Protein AF-A0A840NE67-F1 (afdb_monomer_lite)

pLDDT: mean 81.93, std 19.14, range [38.16, 98.06]

Secondary structure (DSSP, 8-state):
-HHHHHHHHHHHHHHHHHHHTS-HHHHHHHHHTS-------TTS------------------------S-HHHHHHHHHH---HHHHHHHHTTS-HHHHHHHHHHTT--SGGG--HHHHHHHHHTTTTT--------------------------HHHHHHHHHH---HHHHHHHHHHTT--HHHHHHHHHHTT--S-TTS-HHHHHHHHHHHHHHHHHHHHHHTT-

Structure (mmCIF, N/CA/C/O backbone):
data_AF-A0A840NE67-F1
#
_entry.id   AF-A0A840NE67-F1
#
loop_
_atom_site.group_PDB
_atom_site.id
_atom_site.type_symbol
_atom_site.label_atom_id
_atom_site.label_alt_id
_atom_site.label_comp_id
_atom_site.label_asym_id
_atom_site.label_entity_id
_atom_site.label_seq_id
_atom_site.pdbx_PDB_ins_code
_atom_site.Cartn_x
_atom_site.Cartn_y
_atom_site.Cartn_z
_atom_site.occupancy
_atom_site.B_iso_or_equiv
_atom_site.auth_seq_id
_atom_site.auth_comp_id
_atom_site.auth_asym_id
_atom_site.auth_atom_id
_atom_site.pdbx_PDB_model_num
ATOM 1 N N . MET A 1 1 ? -9.528 5.859 -32.974 1.00 59.28 1 MET A N 1
ATOM 2 C CA . MET A 1 1 ? -8.690 5.368 -31.856 1.00 59.28 1 MET A CA 1
ATOM 3 C C . MET A 1 1 ? -7.220 5.132 -32.227 1.00 59.28 1 MET A C 1
ATOM 5 O O . MET A 1 1 ? -6.410 5.132 -31.317 1.00 59.28 1 MET A O 1
ATOM 9 N N . SER A 1 2 ? -6.832 5.018 -33.511 1.00 69.06 2 SER A N 1
ATOM 10 C CA . SER A 1 2 ? -5.408 4.856 -33.898 1.00 69.06 2 SER A CA 1
ATOM 11 C C . SER A 1 2 ? -4.516 6.057 -33.530 1.00 69.06 2 SER A C 1
ATOM 13 O O . SER A 1 2 ? -3.392 5.877 -33.084 1.00 69.06 2 SER A O 1
ATOM 15 N N . SER A 1 3 ? -5.040 7.288 -33.617 1.00 85.62 3 SER A N 1
ATOM 16 C CA . SER A 1 3 ? -4.234 8.509 -33.445 1.00 85.62 3 SER A CA 1
ATOM 17 C C . SER A 1 3 ? -3.641 8.707 -32.045 1.00 85.62 3 SER A C 1
ATOM 19 O O . SER A 1 3 ? -2.601 9.351 -31.928 1.00 85.62 3 SER A O 1
ATOM 21 N N . ASP A 1 4 ? -4.277 8.203 -30.987 1.00 88.38 4 ASP A N 1
ATOM 22 C CA . ASP A 1 4 ? -3.779 8.428 -29.624 1.00 88.38 4 ASP A CA 1
ATOM 23 C C . ASP A 1 4 ? -2.679 7.435 -29.245 1.00 88.38 4 ASP A C 1
ATOM 25 O O . ASP A 1 4 ? -1.742 7.804 -28.539 1.00 88.38 4 ASP A O 1
ATOM 29 N N . LEU A 1 5 ? -2.729 6.216 -29.790 1.00 91.31 5 LEU A N 1
ATOM 30 C CA . LEU A 1 5 ? -1.641 5.253 -29.656 1.00 91.31 5 LEU A CA 1
ATOM 31 C C . LEU A 1 5 ? -0.377 5.767 -30.358 1.00 91.31 5 LEU A C 1
ATOM 33 O O . LEU A 1 5 ? 0.692 5.770 -29.755 1.00 91.31 5 LEU A O 1
ATOM 37 N N . ASP A 1 6 ? -0.513 6.299 -31.574 1.00 93.75 6 ASP A N 1
ATOM 38 C CA . ASP A 1 6 ? 0.618 6.847 -32.333 1.00 93.75 6 ASP A CA 1
ATOM 39 C C . ASP A 1 6 ? 1.273 8.044 -31.620 1.00 93.75 6 ASP A C 1
ATOM 41 O O . ASP A 1 6 ? 2.498 8.185 -31.615 1.00 93.75 6 ASP A O 1
ATOM 45 N N . LYS A 1 7 ? 0.476 8.892 -30.950 1.00 92.44 7 LYS A N 1
ATOM 46 C CA . LYS A 1 7 ? 0.996 9.989 -30.112 1.00 92.44 7 LYS A CA 1
ATOM 47 C C . LYS A 1 7 ? 1.780 9.467 -28.909 1.00 92.44 7 LYS A C 1
ATOM 49 O O . LYS A 1 7 ? 2.822 10.032 -28.587 1.00 92.44 7 LYS A O 1
ATOM 54 N N . LEU A 1 8 ? 1.296 8.413 -28.248 1.00 93.25 8 LEU A N 1
ATOM 55 C CA . LEU A 1 8 ? 1.991 7.807 -27.109 1.00 93.25 8 LEU A CA 1
ATOM 56 C C . LEU A 1 8 ? 3.303 7.145 -27.532 1.00 93.25 8 LEU A C 1
ATOM 58 O O . LEU A 1 8 ? 4.305 7.305 -26.837 1.00 93.25 8 LEU A O 1
ATOM 62 N N . VAL A 1 9 ? 3.316 6.457 -28.677 1.00 94.06 9 VAL A N 1
ATOM 63 C CA . VAL A 1 9 ? 4.536 5.862 -29.241 1.00 94.06 9 VAL A CA 1
ATOM 64 C C . VAL A 1 9 ? 5.566 6.952 -29.537 1.00 94.06 9 VAL A C 1
ATOM 66 O O . VAL A 1 9 ? 6.687 6.874 -29.038 1.00 94.06 9 VAL A O 1
ATOM 69 N N . ARG A 1 10 ? 5.169 8.033 -30.223 1.00 94.25 10 ARG A N 1
ATOM 70 C CA . ARG A 1 10 ? 6.066 9.172 -30.489 1.00 94.25 10 ARG A CA 1
ATOM 71 C C . ARG A 1 10 ? 6.570 9.851 -29.218 1.00 94.25 10 ARG A C 1
ATOM 73 O O . ARG A 1 10 ? 7.739 10.213 -29.140 1.00 94.25 10 ARG A O 1
ATOM 80 N N . LEU A 1 11 ? 5.715 10.032 -28.211 1.00 93.62 11 LEU A N 1
ATOM 81 C CA . LEU A 1 11 ? 6.129 10.624 -26.937 1.00 93.62 11 LEU A CA 1
ATOM 82 C C . LEU A 1 11 ? 7.179 9.755 -26.231 1.00 93.62 11 LEU A C 1
ATOM 84 O O . LEU A 1 11 ? 8.137 10.285 -25.674 1.00 93.62 11 LEU A O 1
ATOM 88 N N . ASN A 1 12 ? 7.013 8.432 -26.278 1.00 93.44 12 ASN A N 1
ATOM 89 C CA . ASN A 1 12 ? 7.962 7.481 -25.706 1.00 93.44 12 ASN A CA 1
ATOM 90 C C . ASN A 1 12 ? 9.316 7.537 -26.434 1.00 93.44 12 ASN A C 1
ATOM 92 O O . ASN A 1 12 ? 10.362 7.595 -25.790 1.00 93.44 12 ASN A O 1
ATOM 96 N N . GLU A 1 13 ? 9.310 7.609 -27.766 1.00 95.88 13 GLU A N 1
ATOM 97 C CA . GLU A 1 13 ? 10.529 7.786 -28.566 1.00 95.88 13 GLU A CA 1
ATOM 98 C C . GLU A 1 13 ? 11.280 9.073 -28.197 1.00 95.88 13 GLU A C 1
ATOM 100 O O . GLU A 1 13 ? 12.472 9.013 -27.894 1.00 95.88 13 GLU A O 1
ATOM 105 N N . ILE A 1 14 ? 10.575 10.209 -28.119 1.00 93.19 14 ILE A N 1
ATOM 106 C CA . ILE A 1 14 ? 11.157 11.506 -27.731 1.00 93.19 14 ILE A CA 1
ATOM 107 C C . ILE A 1 14 ? 11.731 11.446 -26.312 1.00 93.19 14 ILE A C 1
ATOM 109 O O . ILE A 1 14 ? 12.825 11.949 -26.054 1.00 93.19 14 ILE A O 1
ATOM 113 N N . TRP A 1 15 ? 11.011 10.817 -25.381 1.00 92.81 15 TRP A N 1
ATOM 114 C CA . TRP A 1 15 ? 11.469 10.673 -24.002 1.00 92.81 15 TRP A CA 1
ATOM 115 C C . TRP A 1 15 ? 12.746 9.830 -23.908 1.00 92.81 15 TRP A C 1
ATOM 117 O O . TRP A 1 15 ? 13.695 10.211 -23.223 1.00 92.81 15 TRP A O 1
ATOM 127 N N . ASN A 1 16 ? 12.811 8.715 -24.638 1.00 91.44 16 ASN A N 1
ATOM 128 C CA . ASN A 1 16 ? 14.000 7.864 -24.669 1.00 91.44 16 ASN A CA 1
ATOM 129 C C . ASN A 1 16 ? 15.194 8.565 -25.321 1.00 91.44 16 ASN A C 1
ATOM 131 O O . ASN A 1 16 ? 16.321 8.428 -24.848 1.00 91.44 16 ASN A O 1
ATOM 135 N N . GLU A 1 17 ? 14.964 9.326 -26.389 1.00 94.56 17 GLU A N 1
ATOM 136 C CA . GLU A 1 17 ? 16.006 10.133 -27.022 1.00 94.56 17 GLU A CA 1
ATOM 137 C C . GLU A 1 17 ? 16.537 11.211 -26.068 1.00 94.56 17 GLU A C 1
ATOM 139 O O . GLU A 1 17 ? 17.750 11.385 -25.947 1.00 94.56 17 GLU A O 1
ATOM 144 N N . PHE A 1 18 ? 15.647 11.889 -25.336 1.00 93.44 18 PHE A N 1
ATOM 145 C CA . PHE A 1 18 ? 16.031 12.858 -24.312 1.00 93.44 18 PHE A CA 1
ATOM 146 C C . PHE A 1 18 ? 16.896 12.220 -23.222 1.00 93.44 18 PHE A C 1
ATOM 148 O O . PHE A 1 18 ? 17.958 12.758 -22.907 1.00 93.44 18 PHE A O 1
ATOM 155 N N . LEU A 1 19 ? 16.486 11.063 -22.687 1.00 89.19 19 LEU A N 1
ATOM 156 C CA . LEU A 1 19 ? 17.241 10.351 -21.652 1.00 89.19 19 LEU A CA 1
ATOM 157 C C . LEU A 1 19 ? 18.620 9.897 -22.141 1.00 89.19 19 LEU A C 1
ATOM 159 O O . LEU A 1 19 ? 19.584 10.012 -21.394 1.00 89.19 19 LEU A O 1
ATOM 163 N N . ARG A 1 20 ? 18.748 9.456 -23.400 1.00 91.38 20 ARG A N 1
ATOM 164 C CA . ARG A 1 20 ? 20.052 9.091 -23.988 1.00 91.38 20 ARG A CA 1
ATOM 165 C C . ARG A 1 20 ? 21.017 10.270 -24.120 1.00 91.38 20 ARG A C 1
ATOM 167 O O . ARG A 1 20 ? 22.218 10.046 -24.203 1.00 91.38 20 ARG A O 1
ATOM 174 N N . ARG A 1 21 ? 20.507 11.506 -24.179 1.00 93.38 21 ARG A N 1
ATOM 175 C CA . ARG A 1 21 ? 21.322 12.731 -24.242 1.00 93.38 21 ARG A CA 1
ATOM 176 C C . ARG A 1 21 ? 21.731 13.265 -22.869 1.00 93.38 21 ARG A C 1
ATOM 178 O O . ARG A 1 21 ? 22.518 14.206 -22.822 1.00 93.38 21 ARG A O 1
ATOM 185 N N . GLN A 1 22 ? 21.171 12.747 -21.775 1.00 94.94 22 GLN A N 1
ATOM 186 C CA . GLN A 1 22 ? 21.541 13.193 -20.434 1.00 94.94 22 GLN A CA 1
ATOM 187 C C . GLN A 1 22 ? 22.713 12.378 -19.897 1.00 94.94 22 GLN A C 1
ATOM 189 O O . GLN A 1 22 ? 22.754 11.160 -20.045 1.00 94.94 22 GLN A O 1
ATOM 194 N N . ASP A 1 23 ? 23.633 13.062 -19.223 1.00 95.94 23 ASP A N 1
ATOM 195 C CA . ASP A 1 23 ? 24.702 12.409 -18.476 1.00 95.94 23 ASP A CA 1
ATOM 196 C C . ASP A 1 23 ? 24.126 11.616 -17.295 1.00 95.94 23 ASP A C 1
ATOM 198 O O . ASP A 1 23 ? 23.143 12.029 -16.670 1.00 95.94 23 ASP A O 1
ATOM 202 N N . GLU A 1 24 ? 24.773 10.504 -16.946 1.00 91.75 24 GLU A N 1
ATOM 203 C CA . GLU A 1 24 ? 24.346 9.599 -15.869 1.00 91.75 24 GLU A CA 1
ATOM 204 C C . GLU A 1 24 ? 24.176 10.340 -14.528 1.00 91.75 24 GLU A C 1
ATOM 206 O O . GLU A 1 24 ? 23.172 10.177 -13.838 1.00 91.75 24 GLU A O 1
ATOM 211 N N . SER A 1 25 ? 25.062 11.298 -14.239 1.00 92.19 25 SER A N 1
ATOM 212 C CA . SER A 1 25 ? 24.985 12.149 -13.043 1.00 92.19 25 SER A CA 1
ATOM 213 C C . SER A 1 25 ? 23.728 13.026 -12.986 1.00 92.19 25 SER A C 1
ATOM 215 O O . SER A 1 25 ? 23.197 13.286 -11.907 1.00 92.19 25 SER A O 1
ATOM 217 N N . ARG A 1 26 ? 23.207 13.482 -14.133 1.00 92.69 26 ARG A N 1
ATOM 218 C CA . ARG A 1 26 ? 21.956 14.256 -14.191 1.00 92.69 26 ARG A CA 1
ATOM 219 C C . ARG A 1 26 ? 20.742 13.371 -13.961 1.00 92.69 26 ARG A C 1
ATOM 221 O O . ARG A 1 26 ? 19.786 13.815 -13.324 1.00 92.69 26 ARG A O 1
ATOM 228 N N . VAL A 1 27 ? 20.781 12.139 -14.465 1.00 92.38 27 VAL A N 1
ATOM 229 C CA . VAL A 1 27 ? 19.733 11.143 -14.218 1.00 92.38 27 VAL A CA 1
ATOM 230 C C . VAL A 1 27 ? 19.681 10.801 -12.730 1.00 92.38 27 VAL A C 1
ATOM 232 O O . VAL A 1 27 ? 18.599 10.828 -12.143 1.00 92.38 27 VAL A O 1
ATOM 235 N N . ASP A 1 28 ? 20.834 10.605 -12.092 1.00 91.19 28 ASP A N 1
ATOM 236 C CA . ASP A 1 28 ? 20.917 10.359 -10.650 1.00 91.19 28 ASP A CA 1
ATOM 237 C C . ASP A 1 28 ? 20.376 11.534 -9.824 1.00 91.19 28 ASP A C 1
ATOM 239 O O . ASP A 1 28 ? 19.583 11.323 -8.905 1.00 91.19 28 ASP A O 1
ATOM 243 N N . CYS A 1 29 ? 20.696 12.781 -10.191 1.00 92.81 29 CYS A N 1
ATOM 244 C CA . CYS A 1 29 ? 20.116 13.967 -9.548 1.00 92.81 29 CYS A CA 1
ATOM 245 C C . CYS A 1 29 ? 18.582 14.018 -9.668 1.00 92.81 29 CYS A C 1
ATOM 247 O O . CYS A 1 29 ? 17.898 14.444 -8.733 1.00 92.81 29 CYS A O 1
ATOM 249 N N . LEU A 1 30 ? 18.016 13.594 -10.804 1.00 91.38 30 LEU A N 1
ATOM 250 C CA . LEU A 1 30 ? 16.562 13.518 -10.984 1.00 91.38 30 LEU A CA 1
ATOM 251 C C . LEU A 1 30 ? 15.942 12.414 -10.116 1.00 91.38 30 LEU A C 1
ATOM 253 O O . LEU A 1 30 ? 14.892 12.639 -9.515 1.00 91.38 30 LEU A O 1
ATOM 257 N N . LEU A 1 31 ? 16.592 11.250 -10.008 1.00 89.06 31 LEU A N 1
ATOM 258 C CA . LEU A 1 31 ? 16.136 10.138 -9.165 1.00 89.06 31 LEU A CA 1
ATOM 259 C C . LEU A 1 31 ? 16.236 10.454 -7.666 1.00 89.06 31 LEU A C 1
ATOM 261 O O . LEU A 1 31 ? 15.360 10.055 -6.898 1.00 89.06 31 LEU A O 1
ATOM 265 N N . ALA A 1 32 ? 17.261 11.203 -7.258 1.00 91.00 32 ALA A N 1
ATOM 266 C CA . ALA A 1 32 ? 17.435 11.684 -5.889 1.00 91.00 32 ALA A CA 1
ATOM 267 C C . ALA A 1 32 ? 16.416 12.773 -5.497 1.00 91.00 32 ALA A C 1
ATOM 269 O O . ALA A 1 32 ? 16.205 13.029 -4.313 1.00 91.00 32 ALA A O 1
ATOM 270 N N . GLY A 1 33 ? 15.749 13.391 -6.480 1.00 89.69 33 GLY A N 1
ATOM 271 C CA . GLY A 1 33 ? 14.810 14.496 -6.271 1.00 89.69 33 GLY A CA 1
ATOM 272 C C . GLY A 1 33 ? 15.477 15.868 -6.125 1.00 89.69 33 GLY A C 1
ATOM 273 O O . GLY A 1 33 ? 14.787 16.846 -5.826 1.00 89.69 33 GLY A O 1
ATOM 274 N N . ASP A 1 34 ? 16.786 15.947 -6.365 1.00 91.25 34 ASP A N 1
ATOM 275 C CA . ASP A 1 34 ? 17.569 17.187 -6.343 1.00 91.25 34 ASP A CA 1
ATOM 276 C C . ASP A 1 34 ? 17.425 17.974 -7.658 1.00 91.25 34 ASP A C 1
ATOM 278 O O . ASP A 1 34 ? 17.564 19.198 -7.688 1.00 91.25 34 ASP A O 1
ATOM 282 N N . GLY A 1 35 ? 17.092 17.283 -8.753 1.00 88.75 35 GLY A N 1
ATOM 283 C CA . GLY A 1 35 ? 16.774 17.873 -10.052 1.00 88.75 35 GLY A CA 1
ATOM 284 C C . GLY A 1 35 ? 15.269 18.017 -10.303 1.00 88.75 35 GLY A C 1
ATOM 285 O O . GLY A 1 35 ? 14.455 17.225 -9.830 1.00 88.75 35 GLY A O 1
ATOM 286 N N . ARG A 1 36 ? 14.880 19.004 -11.120 1.00 89.44 36 ARG A N 1
ATOM 287 C CA . ARG A 1 36 ? 13.517 19.130 -11.665 1.00 89.44 36 ARG A CA 1
ATOM 288 C C . ARG A 1 36 ? 13.571 19.392 -13.163 1.00 89.44 36 ARG A C 1
ATOM 290 O O . ARG A 1 36 ? 14.361 20.214 -13.618 1.00 89.44 36 ARG A O 1
ATOM 297 N N . LEU A 1 37 ? 12.702 18.723 -13.917 1.00 89.19 37 LEU A N 1
ATOM 298 C CA . LEU A 1 37 ? 12.495 19.013 -15.333 1.00 89.19 37 LEU A CA 1
ATOM 299 C C . LEU A 1 37 ? 11.526 20.190 -15.472 1.00 89.19 37 LEU A C 1
ATOM 301 O O . LEU A 1 37 ? 10.471 20.212 -14.836 1.00 89.19 37 LEU A O 1
ATOM 305 N N . ALA A 1 38 ? 11.879 21.158 -16.313 1.00 85.94 38 ALA A N 1
ATOM 306 C CA . ALA A 1 38 ? 11.010 22.265 -16.686 1.00 85.94 38 ALA A CA 1
ATOM 307 C C . ALA A 1 38 ? 10.622 22.124 -18.159 1.00 85.94 38 ALA A C 1
ATOM 309 O O . ALA A 1 38 ? 11.476 21.891 -19.012 1.00 85.94 38 ALA A O 1
ATOM 310 N N . ILE A 1 39 ? 9.332 22.273 -18.462 1.00 82.88 39 ILE A N 1
ATOM 311 C CA . ILE A 1 39 ? 8.849 22.292 -19.844 1.00 82.88 39 ILE A CA 1
ATOM 312 C C . ILE A 1 39 ? 9.115 23.691 -20.397 1.00 82.88 39 ILE A C 1
ATOM 314 O O . ILE A 1 39 ? 8.403 24.640 -20.065 1.00 82.88 39 ILE A O 1
ATOM 318 N N . VAL A 1 40 ? 10.139 23.818 -21.236 1.00 80.31 40 VAL A N 1
ATOM 319 C CA . VAL A 1 40 ? 10.357 25.026 -22.033 1.00 80.31 40 VAL A CA 1
ATOM 320 C C . VAL A 1 40 ? 9.490 24.894 -23.278 1.00 80.31 40 VAL A C 1
ATOM 322 O O . VAL A 1 40 ? 9.696 24.005 -24.098 1.00 80.31 40 VAL A O 1
ATOM 325 N N . ARG A 1 41 ? 8.456 25.730 -23.389 1.00 77.88 41 ARG A N 1
ATOM 326 C CA . ARG A 1 41 ? 7.706 25.854 -24.639 1.00 77.88 41 ARG A CA 1
ATOM 327 C C . ARG A 1 41 ? 8.547 26.711 -25.579 1.00 77.88 41 ARG A C 1
ATOM 329 O O . ARG A 1 41 ? 8.531 27.933 -25.449 1.00 77.88 41 ARG A O 1
ATOM 336 N N . ASP A 1 42 ? 9.289 26.067 -26.475 1.00 61.50 42 ASP A N 1
ATOM 337 C CA . ASP A 1 42 ? 9.915 26.752 -27.607 1.00 61.50 42 ASP A CA 1
ATOM 338 C C . ASP A 1 42 ? 8.799 27.378 -28.448 1.00 61.50 42 ASP A C 1
ATOM 340 O O . ASP A 1 42 ? 7.954 26.686 -29.014 1.00 61.50 42 ASP A O 1
ATOM 344 N N . GLY A 1 43 ? 8.720 28.705 -28.410 1.00 53.41 43 GLY A N 1
ATOM 345 C CA . GLY A 1 43 ? 7.603 29.469 -28.964 1.00 53.41 43 GLY A CA 1
ATOM 346 C C . GLY A 1 43 ? 7.474 30.896 -28.429 1.00 53.41 43 GLY A C 1
ATOM 347 O O . GLY A 1 43 ? 6.688 31.666 -28.966 1.00 53.41 43 GLY A O 1
ATOM 348 N N . CYS A 1 44 ? 8.253 31.281 -27.416 1.00 41.34 44 CYS A N 1
ATOM 349 C CA . CYS A 1 44 ? 8.511 32.689 -27.125 1.00 41.34 44 CYS A CA 1
ATOM 350 C C . CYS A 1 44 ? 9.986 32.959 -27.393 1.00 41.34 44 CYS A C 1
ATOM 352 O O . CYS A 1 44 ? 10.838 32.535 -26.611 1.00 41.34 44 CYS A O 1
ATOM 354 N N . GLU A 1 45 ? 10.266 33.654 -28.491 1.00 47.66 45 GLU A N 1
ATOM 355 C CA . GLU A 1 45 ? 11.544 34.307 -28.746 1.00 47.66 45 GLU A CA 1
ATOM 356 C C . GLU A 1 45 ? 11.919 35.129 -27.506 1.00 47.66 45 GLU A C 1
ATOM 358 O O . GLU A 1 45 ? 11.387 36.210 -27.254 1.00 47.66 45 GLU A O 1
ATOM 363 N N . ARG A 1 46 ? 12.800 34.584 -26.663 1.00 47.50 46 ARG A N 1
ATOM 364 C CA . ARG A 1 46 ? 13.481 35.385 -25.656 1.00 47.50 46 ARG A CA 1
ATOM 365 C C . ARG A 1 46 ? 14.593 36.115 -26.370 1.00 47.50 46 ARG A C 1
ATOM 367 O O . ARG A 1 46 ? 15.683 35.587 -26.559 1.00 47.50 46 ARG A O 1
ATOM 374 N N . GLU A 1 47 ? 14.241 37.332 -26.750 1.00 49.03 47 GLU A N 1
ATOM 375 C CA . GLU A 1 47 ? 15.123 38.477 -26.871 1.00 49.03 47 GLU A CA 1
ATOM 376 C C . GLU A 1 47 ? 16.322 38.326 -25.923 1.00 49.03 47 GLU A C 1
ATOM 378 O O . GLU A 1 47 ? 16.192 38.209 -24.697 1.00 49.03 47 GLU A O 1
ATOM 383 N N . THR A 1 48 ? 17.489 38.231 -26.543 1.00 52.84 48 THR A N 1
ATOM 384 C CA . THR A 1 48 ? 18.807 38.106 -25.942 1.00 52.84 48 THR A CA 1
ATOM 385 C C . THR A 1 48 ? 19.023 39.251 -24.957 1.00 52.84 48 THR A C 1
ATOM 387 O O . THR A 1 48 ? 19.411 40.350 -25.342 1.00 52.84 48 THR A O 1
ATOM 390 N N . ARG A 1 49 ? 18.757 39.021 -23.669 1.00 43.16 49 ARG A N 1
ATOM 391 C CA . ARG A 1 49 ? 19.158 39.953 -22.614 1.00 43.16 49 ARG A CA 1
ATOM 392 C C . ARG A 1 49 ? 20.532 39.544 -22.107 1.00 43.16 49 ARG A C 1
ATOM 394 O O . ARG A 1 49 ? 20.683 38.534 -21.423 1.00 43.16 49 ARG A O 1
ATOM 401 N N . GLU A 1 50 ? 21.513 40.334 -22.527 1.00 42.22 50 GLU A N 1
ATOM 402 C CA . GLU A 1 50 ? 22.911 40.271 -22.124 1.00 42.22 50 GLU A CA 1
ATOM 403 C C . GLU A 1 50 ? 23.114 40.239 -20.596 1.00 42.22 50 GLU A C 1
ATOM 405 O O . GLU A 1 50 ? 22.279 40.740 -19.832 1.00 42.22 50 GLU A O 1
ATOM 410 N N . PRO A 1 51 ? 24.241 39.662 -20.141 1.00 54.78 51 PRO A N 1
ATOM 411 C CA . PRO A 1 51 ? 24.552 39.487 -18.732 1.00 54.78 51 PRO A CA 1
ATOM 412 C C . PRO A 1 51 ? 25.008 40.813 -18.112 1.00 54.78 51 PRO A C 1
ATOM 414 O O . PRO A 1 51 ? 26.150 41.234 -18.278 1.00 54.78 51 PRO A O 1
ATOM 417 N N . ILE A 1 52 ? 24.130 41.458 -17.343 1.00 49.50 52 ILE A N 1
ATOM 418 C CA . ILE A 1 52 ? 24.536 42.553 -16.458 1.00 49.50 52 ILE A CA 1
ATOM 419 C C . ILE A 1 52 ? 25.099 41.942 -15.175 1.00 49.50 52 ILE A C 1
ATOM 421 O O . ILE A 1 52 ? 24.396 41.305 -14.388 1.00 49.50 52 ILE A O 1
ATOM 425 N N . ALA A 1 53 ? 26.406 42.134 -15.025 1.00 56.69 53 ALA A N 1
ATOM 426 C CA . ALA A 1 53 ? 27.177 41.929 -13.817 1.00 56.69 53 ALA A CA 1
ATOM 427 C C . ALA A 1 53 ? 26.627 42.739 -12.627 1.00 56.69 53 ALA A C 1
ATOM 429 O O . ALA A 1 53 ? 25.961 43.755 -12.789 1.00 56.69 53 ALA A O 1
ATOM 430 N N . GLU A 1 54 ? 26.995 42.293 -11.426 1.00 57.19 54 GLU A N 1
ATOM 431 C CA . GLU A 1 54 ? 26.899 43.045 -10.170 1.00 57.19 54 GLU A CA 1
ATOM 432 C C . GLU A 1 54 ? 25.492 43.394 -9.673 1.00 57.19 54 GLU A C 1
ATOM 434 O O . GLU A 1 54 ? 25.065 44.547 -9.664 1.00 57.19 54 GLU A O 1
ATOM 439 N N . GLN A 1 55 ? 24.841 42.420 -9.033 1.00 49.34 55 GLN A N 1
ATOM 440 C CA . GLN A 1 55 ? 24.051 42.740 -7.845 1.00 49.34 55 GLN A CA 1
ATOM 441 C C . GLN A 1 55 ? 24.467 41.867 -6.667 1.00 49.34 55 GLN A C 1
ATOM 443 O O . GLN A 1 55 ? 24.261 40.658 -6.617 1.00 49.34 55 GLN A O 1
ATOM 448 N N . ARG A 1 56 ? 25.111 42.571 -5.735 1.00 44.59 56 ARG A N 1
ATOM 449 C CA . ARG A 1 56 ? 25.493 42.184 -4.384 1.00 44.59 56 ARG A CA 1
ATOM 450 C C . ARG A 1 56 ? 24.459 41.274 -3.729 1.00 44.59 56 ARG A C 1
ATOM 452 O O . ARG A 1 56 ? 23.284 41.615 -3.634 1.00 44.59 56 ARG A O 1
ATOM 459 N N . GLU A 1 57 ? 24.963 40.173 -3.193 1.00 48.78 57 GLU A N 1
ATOM 460 C CA . GLU A 1 57 ? 24.272 39.288 -2.269 1.00 48.78 57 GLU A CA 1
ATOM 461 C C . GLU A 1 57 ? 23.670 40.063 -1.077 1.00 48.78 57 GLU A C 1
ATOM 463 O O . GLU A 1 57 ? 24.415 40.622 -0.266 1.00 48.78 57 GLU A O 1
ATOM 468 N N . PRO A 1 58 ? 22.354 39.989 -0.819 1.00 48.91 58 PRO A N 1
ATOM 469 C CA . PRO A 1 58 ? 21.891 39.748 0.526 1.00 48.91 58 PRO A CA 1
ATOM 470 C C . PRO A 1 58 ? 22.020 38.245 0.754 1.00 48.91 58 PRO A C 1
ATOM 472 O O . PRO A 1 58 ? 21.237 37.437 0.255 1.00 48.91 58 PRO A O 1
ATOM 475 N N . LYS A 1 59 ? 23.031 37.876 1.536 1.00 50.31 59 LYS A N 1
ATOM 476 C CA . LYS A 1 59 ? 23.208 36.558 2.147 1.00 50.31 59 LYS A CA 1
ATOM 477 C C . LYS A 1 59 ? 22.061 36.299 3.134 1.00 50.31 59 LYS A C 1
ATOM 479 O O . LYS A 1 59 ? 22.261 36.219 4.345 1.00 50.31 59 LYS A O 1
ATOM 484 N N . ALA A 1 60 ? 20.836 36.202 2.624 1.00 45.34 60 ALA A N 1
ATOM 485 C CA . ALA A 1 60 ? 19.697 35.666 3.334 1.00 45.34 60 ALA A CA 1
ATOM 486 C C . ALA A 1 60 ? 19.970 34.173 3.461 1.00 45.34 60 ALA A C 1
ATOM 488 O O . ALA A 1 60 ? 19.700 33.383 2.558 1.00 45.34 60 ALA A O 1
ATOM 489 N N . ARG A 1 61 ? 20.607 33.807 4.578 1.00 42.62 61 ARG A N 1
ATOM 490 C CA . ARG A 1 61 ? 20.664 32.432 5.059 1.00 42.62 61 ARG A CA 1
ATOM 491 C C . ARG A 1 61 ? 19.274 31.839 4.867 1.00 42.62 61 ARG A C 1
ATOM 493 O O . ARG A 1 61 ? 18.351 32.211 5.587 1.00 42.62 61 ARG A O 1
ATOM 500 N N . ALA A 1 62 ? 19.151 30.921 3.915 1.00 46.84 62 ALA A N 1
ATOM 501 C CA . ALA A 1 62 ? 18.091 29.941 3.901 1.00 46.84 62 ALA A CA 1
ATOM 502 C C . ALA A 1 62 ? 18.223 29.163 5.215 1.00 46.84 62 ALA A C 1
ATOM 504 O O . ALA A 1 62 ? 18.931 28.162 5.309 1.00 46.84 62 ALA A O 1
ATOM 505 N N . THR A 1 63 ? 17.609 29.677 6.280 1.00 51.41 63 THR A N 1
ATOM 506 C CA . THR A 1 63 ? 17.266 28.892 7.457 1.00 51.41 63 THR A CA 1
ATOM 507 C C . THR A 1 63 ? 16.211 27.920 6.974 1.00 51.41 63 THR A C 1
ATOM 509 O O . THR A 1 63 ? 15.016 28.185 7.071 1.00 51.41 63 THR A O 1
ATOM 512 N N . ALA A 1 64 ? 16.697 26.856 6.339 1.00 49.53 64 ALA A N 1
ATOM 513 C CA . ALA A 1 64 ? 15.932 25.741 5.846 1.00 49.53 64 ALA A CA 1
ATOM 514 C C . ALA A 1 64 ? 15.110 25.191 7.010 1.00 49.53 64 ALA A C 1
ATOM 516 O O . ALA A 1 64 ? 15.617 24.523 7.910 1.00 49.53 64 ALA A O 1
ATOM 517 N N . ASP A 1 65 ? 13.854 25.619 7.011 1.00 61.62 65 ASP A N 1
ATOM 518 C CA . ASP A 1 65 ? 12.678 24.785 7.183 1.00 61.62 65 ASP A CA 1
ATOM 519 C C . ASP A 1 65 ? 12.683 23.891 8.421 1.00 61.62 65 ASP A C 1
ATOM 521 O O . ASP A 1 65 ? 12.205 22.757 8.423 1.00 61.62 65 ASP A O 1
ATOM 525 N N . ARG A 1 66 ? 13.242 24.401 9.522 1.00 59.34 66 ARG A N 1
ATOM 526 C CA . ARG A 1 66 ? 13.040 23.761 10.812 1.00 59.34 66 ARG A CA 1
ATOM 527 C C . ARG A 1 66 ? 11.621 24.124 11.246 1.00 59.34 66 ARG A C 1
ATOM 529 O O . ARG A 1 66 ? 11.378 25.303 11.515 1.00 59.34 66 ARG A O 1
ATOM 536 N N . PRO A 1 67 ? 10.689 23.155 11.315 1.00 65.88 67 PRO A N 1
ATOM 537 C CA . PRO A 1 67 ? 9.313 23.441 11.677 1.00 65.88 67 PRO A CA 1
ATOM 538 C C . PRO A 1 67 ? 9.310 24.147 13.028 1.00 65.88 67 PRO A C 1
ATOM 540 O O . PRO A 1 67 ? 9.913 23.667 13.996 1.00 65.88 67 PRO A O 1
ATOM 543 N N . SER A 1 68 ? 8.679 25.322 13.071 1.00 71.31 68 SER A N 1
ATOM 544 C CA . SER A 1 68 ? 8.549 26.089 14.303 1.00 71.31 68 SER A CA 1
ATOM 545 C C . SER A 1 68 ? 8.009 25.170 15.398 1.00 71.31 68 SER A C 1
ATOM 547 O O . SER A 1 68 ? 7.017 24.460 15.203 1.00 71.31 68 SER A O 1
ATOM 549 N N . ARG A 1 69 ? 8.699 25.144 16.545 1.00 81.88 69 ARG A N 1
ATOM 550 C CA . ARG A 1 69 ? 8.340 24.280 17.682 1.00 81.88 69 ARG A CA 1
ATOM 551 C C . ARG A 1 69 ? 7.048 24.719 18.372 1.00 81.88 69 ARG A C 1
ATOM 553 O O . ARG A 1 69 ? 6.543 23.959 19.200 1.00 81.88 69 ARG A O 1
ATOM 560 N N . ASP A 1 70 ? 6.546 25.909 18.046 1.00 90.19 70 ASP A N 1
ATOM 561 C CA . ASP A 1 70 ? 5.300 26.454 18.571 1.00 90.19 70 ASP A CA 1
ATOM 562 C C . ASP A 1 70 ? 4.087 25.810 17.867 1.00 90.19 70 ASP A C 1
ATOM 564 O O . ASP A 1 70 ? 3.929 25.970 16.649 1.00 90.19 70 ASP A O 1
ATOM 568 N N . PRO A 1 71 ? 3.205 25.099 18.601 1.00 89.06 71 PRO A N 1
ATOM 569 C CA . PRO A 1 71 ? 1.995 24.512 18.027 1.00 89.06 71 PRO A CA 1
ATOM 570 C C . PRO A 1 71 ? 1.083 25.560 17.364 1.00 89.06 71 PRO A C 1
ATOM 572 O O . PRO A 1 71 ? 0.447 25.255 16.357 1.00 89.06 71 PRO A O 1
ATOM 575 N N . SER A 1 72 ? 1.087 26.803 17.860 1.00 89.50 72 SER A N 1
ATOM 576 C CA . SER A 1 72 ? 0.226 27.902 17.384 1.00 89.50 72 SER A CA 1
ATOM 577 C C . SER A 1 72 ? 0.607 28.391 15.995 1.00 89.50 72 SER A C 1
ATOM 579 O O . SER A 1 72 ? -0.245 28.810 15.209 1.00 89.50 72 SER A O 1
ATOM 581 N N . ALA A 1 73 ? 1.902 28.367 15.684 1.00 91.44 73 ALA A N 1
ATOM 582 C CA . ALA A 1 73 ? 2.392 28.657 14.346 1.00 91.44 73 ALA A CA 1
ATOM 583 C C . ALA A 1 73 ? 2.036 27.511 13.389 1.00 91.44 73 ALA A C 1
ATOM 585 O O . ALA A 1 73 ? 1.507 27.757 12.310 1.00 91.44 73 ALA A O 1
ATOM 586 N N . ALA A 1 74 ? 2.238 26.263 13.824 1.00 90.38 74 ALA A N 1
ATOM 587 C CA . ALA A 1 74 ? 1.949 25.079 13.020 1.00 90.38 74 ALA A CA 1
ATOM 588 C C . ALA A 1 74 ? 0.464 24.972 12.634 1.00 90.38 74 ALA A C 1
ATOM 590 O O . ALA A 1 74 ? 0.156 24.701 11.476 1.00 90.38 74 ALA A O 1
ATOM 591 N N . ALA A 1 75 ? -0.458 25.244 13.565 1.00 91.88 75 ALA A N 1
ATOM 592 C CA . ALA A 1 75 ? -1.895 25.241 13.286 1.00 91.88 75 ALA A CA 1
ATOM 593 C C . ALA A 1 75 ? -2.281 26.264 12.201 1.00 91.88 75 ALA A C 1
ATOM 595 O O . ALA A 1 75 ? -3.065 25.951 11.307 1.00 91.88 75 ALA A O 1
ATOM 596 N N . ARG A 1 76 ? -1.676 27.461 12.228 1.00 92.06 76 ARG A N 1
ATOM 597 C CA . ARG A 1 76 ? -1.886 28.492 11.199 1.00 92.06 76 ARG A CA 1
ATOM 598 C C . ARG A 1 76 ? -1.351 28.053 9.839 1.00 92.06 76 ARG A C 1
ATOM 600 O O . ARG A 1 76 ? -2.072 28.172 8.859 1.00 92.06 76 ARG A O 1
ATOM 607 N N . THR A 1 77 ? -0.146 27.486 9.783 1.00 90.75 77 THR A N 1
ATOM 608 C CA . THR A 1 77 ? 0.425 26.960 8.532 1.00 90.75 77 THR A CA 1
ATOM 609 C C . THR A 1 77 ? -0.442 25.852 7.933 1.00 90.75 77 THR A C 1
ATOM 611 O O . THR A 1 77 ? -0.689 25.848 6.730 1.00 90.75 77 THR A O 1
ATOM 614 N N . LEU A 1 78 ? -0.955 24.932 8.758 1.00 90.19 78 LEU A N 1
ATOM 615 C CA . LEU A 1 78 ? -1.825 23.844 8.296 1.00 90.19 78 LEU A CA 1
ATOM 616 C C . LEU A 1 78 ? -3.158 24.346 7.729 1.00 90.19 78 LEU A C 1
ATOM 618 O O . LEU A 1 78 ? -3.692 23.716 6.817 1.00 90.19 78 LEU A O 1
ATOM 622 N N . ALA A 1 79 ? -3.674 25.472 8.232 1.00 89.19 79 ALA A N 1
ATOM 623 C CA . ALA A 1 79 ? -4.863 26.114 7.680 1.00 89.19 79 ALA A CA 1
ATOM 624 C C . ALA A 1 79 ? -4.609 26.693 6.275 1.00 89.19 79 ALA A C 1
ATOM 626 O O . ALA A 1 79 ? -5.507 26.660 5.437 1.00 89.19 79 ALA A O 1
ATOM 627 N N . THR A 1 80 ? -3.392 27.173 5.997 1.00 91.94 80 THR A N 1
ATOM 628 C CA . THR A 1 80 ? -3.008 27.718 4.683 1.00 91.94 80 THR A CA 1
ATOM 629 C C . THR A 1 80 ? -2.724 26.626 3.650 1.00 91.94 80 THR A C 1
ATOM 631 O O . THR A 1 80 ? -3.044 26.774 2.471 1.00 91.94 80 THR A O 1
ATOM 634 N N . VAL A 1 81 ? -2.111 25.517 4.071 1.00 92.06 81 VAL A N 1
ATOM 635 C CA . VAL A 1 81 ? -1.765 24.406 3.174 1.00 92.06 81 VAL A CA 1
ATOM 636 C C . VAL A 1 81 ? -3.043 23.690 2.742 1.00 92.06 81 VAL A C 1
ATOM 638 O O . VAL A 1 81 ? -3.782 23.175 3.577 1.00 92.06 81 VAL A O 1
ATOM 641 N N . SER A 1 82 ? -3.310 23.644 1.436 1.00 84.56 82 SER A N 1
ATOM 642 C CA . SER A 1 82 ? -4.553 23.079 0.882 1.00 84.56 82 SER A CA 1
ATOM 643 C C . SER A 1 82 ? -4.472 21.570 0.618 1.00 84.56 82 SER A C 1
ATOM 645 O O . SER A 1 82 ? -5.495 20.892 0.597 1.00 84.56 82 SER A O 1
ATOM 647 N N . SER A 1 83 ? -3.262 21.032 0.435 1.00 91.12 83 SER A N 1
ATOM 648 C CA . SER A 1 83 ? -3.044 19.620 0.109 1.00 91.12 83 SER A CA 1
ATOM 649 C C . SER A 1 83 ? -2.865 18.758 1.361 1.00 91.12 83 SER A C 1
ATOM 651 O O . SER A 1 83 ? -2.015 19.032 2.211 1.00 91.12 83 SER A O 1
ATOM 653 N N . GLU A 1 84 ? -3.621 17.662 1.454 1.00 91.81 84 GLU A N 1
ATOM 654 C CA . GLU A 1 84 ? -3.512 16.670 2.536 1.00 91.81 84 GLU A CA 1
ATOM 655 C C . GLU A 1 84 ? -2.097 16.082 2.637 1.00 91.81 84 GLU A C 1
ATOM 657 O O . GLU A 1 84 ? -1.551 15.913 3.731 1.00 91.81 84 GLU A O 1
ATOM 662 N N . HIS A 1 85 ? -1.477 15.791 1.492 1.00 91.31 85 HIS A N 1
ATOM 663 C CA . HIS A 1 85 ? -0.147 15.192 1.447 1.00 91.31 85 HIS A CA 1
ATOM 664 C C . HIS A 1 85 ? 0.923 16.143 2.000 1.00 91.31 85 HIS A C 1
ATOM 666 O O . HIS A 1 85 ? 1.790 15.732 2.774 1.00 91.31 85 HIS A O 1
ATOM 672 N N . GLU A 1 86 ? 0.828 17.431 1.666 1.00 91.62 86 GLU A N 1
ATOM 673 C CA . GLU A 1 86 ? 1.730 18.459 2.189 1.00 91.62 86 GLU A CA 1
ATOM 674 C C . GLU A 1 86 ? 1.538 18.661 3.694 1.00 91.62 86 GLU A C 1
ATOM 676 O O . GLU A 1 86 ? 2.524 18.719 4.431 1.00 91.62 86 GLU A O 1
ATOM 681 N N . ARG A 1 87 ? 0.284 18.657 4.175 1.00 93.69 87 ARG A N 1
ATOM 682 C CA . ARG A 1 87 ? -0.013 18.677 5.617 1.00 93.69 87 ARG A CA 1
ATOM 683 C C . ARG A 1 87 ? 0.636 17.495 6.328 1.00 93.69 87 ARG A C 1
ATOM 685 O O . ARG A 1 87 ? 1.330 17.701 7.322 1.00 93.69 87 ARG A O 1
ATOM 692 N N . ARG A 1 88 ? 0.480 16.267 5.810 1.00 93.62 88 ARG A N 1
ATOM 693 C CA . ARG A 1 88 ? 1.131 15.075 6.385 1.00 93.62 88 ARG A CA 1
ATOM 694 C C . ARG A 1 88 ? 2.647 15.242 6.442 1.00 93.62 88 ARG A C 1
ATOM 696 O O . ARG A 1 88 ? 3.226 15.022 7.503 1.00 93.62 88 ARG A O 1
ATOM 703 N N . LYS A 1 89 ? 3.284 15.676 5.348 1.00 92.88 89 LYS A N 1
ATOM 704 C CA . LYS A 1 89 ? 4.741 15.888 5.285 1.00 92.88 89 LYS A CA 1
ATOM 705 C C . LYS A 1 89 ? 5.220 16.872 6.355 1.00 92.88 89 LYS A C 1
ATOM 707 O O . LYS A 1 89 ? 6.200 16.598 7.043 1.00 92.88 89 LYS A O 1
ATOM 712 N N . HIS A 1 90 ? 4.486 17.966 6.551 1.00 91.12 90 HIS A N 1
ATOM 713 C CA . HIS A 1 90 ? 4.809 18.980 7.553 1.00 91.12 90 HIS A CA 1
ATOM 714 C C . HIS A 1 90 ? 4.659 18.465 9.000 1.00 91.12 90 HIS A C 1
ATOM 716 O O . HIS A 1 90 ? 5.347 18.934 9.907 1.00 91.12 90 HIS A O 1
ATOM 722 N N . LEU A 1 91 ? 3.788 17.475 9.229 1.00 93.88 91 LEU A N 1
ATOM 723 C CA . LEU A 1 91 ? 3.509 16.893 10.547 1.00 93.88 91 LEU A CA 1
ATOM 724 C C . LEU A 1 91 ? 4.533 15.830 10.994 1.00 93.88 91 LEU A C 1
ATOM 726 O O . LEU A 1 91 ? 4.672 15.600 12.199 1.00 93.88 91 LEU A O 1
ATOM 730 N N . VAL A 1 92 ? 5.288 15.213 10.071 1.00 93.12 92 VAL A N 1
ATOM 731 C CA . VAL A 1 92 ? 6.240 14.118 10.377 1.00 93.12 92 VAL A CA 1
ATOM 732 C C . VAL A 1 92 ? 7.314 14.535 11.393 1.00 93.12 92 VAL A C 1
ATOM 734 O O . VAL A 1 92 ? 7.753 13.703 12.187 1.00 93.12 92 VAL A O 1
ATOM 737 N N . GLY A 1 93 ? 7.697 15.815 11.434 1.00 92.00 93 GLY A N 1
ATOM 738 C CA . GLY A 1 93 ? 8.728 16.336 12.341 1.00 92.00 93 GLY A CA 1
ATOM 739 C C . GLY A 1 93 ? 8.275 16.642 13.777 1.00 92.00 93 GLY A C 1
ATOM 740 O O . GLY A 1 93 ? 9.117 16.916 14.632 1.00 92.00 93 GLY A O 1
ATOM 741 N N . TYR A 1 94 ? 6.974 16.604 14.081 1.00 94.88 94 TYR A N 1
ATOM 742 C CA . TYR A 1 94 ? 6.449 17.007 15.393 1.00 94.88 94 TYR A CA 1
ATOM 743 C C . TYR A 1 94 ? 6.402 15.848 16.396 1.00 94.88 94 TYR A C 1
ATOM 745 O O . TYR A 1 94 ? 6.234 14.687 16.037 1.00 94.88 94 TYR A O 1
ATOM 753 N N . THR A 1 95 ? 6.529 16.133 17.690 1.00 96.56 95 THR A N 1
ATOM 754 C CA . THR A 1 95 ? 6.328 15.145 18.771 1.00 96.56 95 THR A CA 1
ATOM 755 C C . THR A 1 95 ? 4.839 14.929 19.066 1.00 96.56 95 THR A C 1
ATOM 757 O O . THR A 1 95 ? 4.012 15.788 18.771 1.00 96.56 95 THR A O 1
ATOM 760 N N . VAL A 1 96 ? 4.470 13.818 19.720 1.00 96.44 96 VAL A N 1
ATOM 761 C CA . VAL A 1 96 ? 3.061 13.530 20.084 1.00 96.44 96 VAL A CA 1
ATOM 762 C C . VAL A 1 96 ? 2.450 14.650 20.939 1.00 96.44 96 VAL A C 1
ATOM 764 O O . VAL A 1 96 ? 1.307 15.043 20.720 1.00 96.44 96 VAL A O 1
ATOM 767 N N . LYS A 1 97 ? 3.223 15.222 21.874 1.00 96.69 97 LYS A N 1
ATOM 768 C CA . LYS A 1 97 ? 2.786 16.359 22.701 1.00 96.69 97 LYS A CA 1
ATOM 769 C C . LYS A 1 97 ? 2.449 17.587 21.848 1.00 96.69 97 LYS A C 1
ATOM 771 O O . LYS A 1 97 ? 1.443 18.242 22.102 1.00 96.69 97 LYS A O 1
ATOM 776 N N . GLN A 1 98 ? 3.261 17.875 20.830 1.00 95.81 98 GLN A N 1
ATOM 777 C CA . GLN A 1 98 ? 3.024 18.991 19.911 1.00 95.81 98 GLN A CA 1
ATOM 778 C C . GLN A 1 98 ? 1.817 18.734 19.009 1.00 95.81 98 GLN A C 1
ATOM 780 O O . GLN A 1 98 ? 0.968 19.611 18.903 1.00 95.81 98 GLN A O 1
ATOM 785 N N . LEU A 1 99 ? 1.684 17.529 18.443 1.00 97.00 99 LEU A N 1
ATOM 786 C CA . LEU A 1 99 ? 0.523 17.144 17.629 1.00 97.00 99 LEU A CA 1
ATOM 787 C C . LEU A 1 99 ? -0.796 17.316 18.403 1.00 97.00 99 LEU A C 1
ATOM 789 O O . LEU A 1 99 ? -1.756 17.873 17.879 1.00 97.00 99 LEU A O 1
ATOM 793 N N . ARG A 1 100 ? -0.829 16.932 19.685 1.00 97.12 100 ARG A N 1
ATOM 794 C CA . ARG A 1 100 ? -1.989 17.167 20.565 1.00 97.12 100 ARG A CA 1
ATOM 795 C C . ARG A 1 100 ? -2.248 18.654 20.823 1.00 97.12 100 ARG A C 1
ATOM 797 O O . ARG A 1 100 ? -3.401 19.062 20.906 1.00 97.12 100 ARG A O 1
ATOM 804 N N . GLY A 1 101 ? -1.195 19.463 20.943 1.00 96.12 101 GLY A N 1
ATOM 805 C CA . GLY A 1 101 ? -1.310 20.920 21.060 1.00 96.12 101 GLY A CA 1
ATOM 806 C C . GLY A 1 101 ? -1.925 21.556 19.812 1.00 96.12 101 GLY A C 1
ATOM 807 O O . GLY A 1 101 ? -2.840 22.367 19.931 1.00 96.12 101 GLY A O 1
ATOM 808 N N . ILE A 1 102 ? -1.485 21.120 18.629 1.00 95.88 102 ILE A N 1
ATOM 809 C CA . ILE A 1 102 ? -2.029 21.555 17.336 1.00 95.88 102 ILE A CA 1
ATOM 810 C C . ILE A 1 102 ? -3.506 21.148 17.216 1.00 95.88 102 ILE A C 1
ATOM 812 O O . ILE A 1 102 ? -4.343 21.977 16.864 1.00 95.88 102 ILE A O 1
ATOM 816 N N . ALA A 1 103 ? -3.855 19.907 17.577 1.00 95.31 103 ALA A N 1
ATOM 817 C CA . ALA A 1 103 ? -5.242 19.432 17.574 1.00 95.31 103 ALA A CA 1
ATOM 818 C C . ALA A 1 103 ? -6.139 20.248 18.520 1.00 95.31 103 ALA A C 1
ATOM 820 O O . ALA A 1 103 ? -7.237 20.643 18.130 1.00 95.31 103 ALA A O 1
ATOM 821 N N . LYS A 1 104 ? -5.642 20.576 19.723 1.00 95.81 104 LYS A N 1
ATOM 822 C CA . LYS A 1 104 ? -6.339 21.438 20.691 1.00 95.81 104 LYS A CA 1
ATOM 823 C C . LYS A 1 104 ? -6.635 22.824 20.118 1.00 95.81 104 LYS A C 1
ATOM 825 O O . LYS A 1 104 ? -7.746 23.318 20.260 1.00 95.81 104 LYS A O 1
ATOM 830 N N . GLN A 1 105 ? -5.647 23.452 19.483 1.00 95.50 105 GLN A N 1
ATOM 831 C CA . GLN A 1 105 ? -5.797 24.783 18.883 1.00 95.50 105 GLN A CA 1
ATOM 832 C C . GLN A 1 105 ? -6.689 24.780 17.645 1.00 95.50 105 GLN A C 1
ATOM 834 O O . GLN A 1 105 ? -7.344 25.776 17.363 1.00 95.50 105 GLN A O 1
ATOM 839 N N . SER A 1 106 ? -6.751 23.645 16.950 1.00 91.69 106 SER A N 1
ATOM 840 C CA . SER A 1 106 ? -7.668 23.425 15.831 1.00 91.69 106 SER A CA 1
ATOM 841 C C . SER A 1 106 ? -9.098 23.093 16.289 1.00 91.69 106 SER A C 1
ATOM 843 O O . SER A 1 106 ? -9.953 22.828 15.451 1.00 91.69 106 SER A O 1
ATOM 845 N N . GLY A 1 107 ? -9.374 23.059 17.602 1.00 92.44 107 GLY A N 1
ATOM 846 C CA . GLY A 1 107 ? -10.704 22.768 18.154 1.00 92.44 107 GLY A CA 1
ATOM 847 C C . GLY A 1 107 ? -11.149 21.306 18.023 1.00 92.44 107 GLY A C 1
ATOM 848 O O . GLY A 1 107 ? -12.324 20.997 18.214 1.00 92.44 107 GLY A O 1
ATOM 849 N N . LEU A 1 108 ? -10.233 20.389 17.701 1.00 92.12 108 LEU A N 1
ATOM 850 C CA . LEU A 1 108 ? -10.536 18.964 17.574 1.00 92.12 108 LEU A CA 1
ATOM 851 C C . LEU A 1 108 ? -10.667 18.341 18.970 1.00 92.12 108 LEU A C 1
ATOM 853 O O . LEU A 1 108 ? -9.980 18.748 19.898 1.00 92.12 108 LEU A O 1
ATOM 857 N N . SER A 1 109 ? -11.530 17.340 19.142 1.00 92.69 109 SER A N 1
ATOM 858 C CA . SER A 1 109 ? -11.708 16.612 20.412 1.00 92.69 109 SER A CA 1
ATOM 859 C C . SER A 1 109 ? -11.490 15.108 20.219 1.00 92.69 109 SER A C 1
ATOM 861 O O . SER A 1 109 ? -11.420 14.625 19.093 1.00 92.69 109 SER A O 1
ATOM 863 N N . GLY A 1 110 ? -11.312 14.357 21.313 1.00 93.62 110 GLY A N 1
ATOM 864 C CA . GLY A 1 110 ? -11.093 12.900 21.257 1.00 93.62 110 GLY A CA 1
ATOM 865 C C . GLY A 1 110 ? -9.663 12.462 20.908 1.00 93.62 110 GLY A C 1
ATOM 866 O O . GLY A 1 110 ? -9.400 11.274 20.765 1.00 93.62 110 GLY A O 1
ATOM 867 N N . TYR A 1 111 ? -8.713 13.395 20.822 1.00 94.94 111 TYR A N 1
ATOM 868 C CA . TYR A 1 111 ? -7.330 13.109 20.426 1.00 94.94 111 TYR A CA 1
ATOM 869 C C . TYR A 1 111 ? -6.437 12.556 21.560 1.00 94.94 111 TYR A C 1
ATOM 871 O O . TYR A 1 111 ? -5.291 12.173 21.321 1.00 94.94 111 TYR A O 1
ATOM 879 N N . SER A 1 112 ? -6.919 12.516 22.809 1.00 95.75 112 SER A N 1
ATOM 880 C CA . SER A 1 112 ? -6.112 12.168 23.995 1.00 95.75 112 SER A CA 1
ATOM 881 C C . SER A 1 112 ? -5.586 10.729 23.998 1.00 95.75 112 SER A C 1
ATOM 883 O O . SER A 1 112 ? -4.508 10.481 24.541 1.00 95.75 112 SER A O 1
ATOM 885 N N . ASN A 1 113 ? -6.314 9.807 23.363 1.00 95.19 113 ASN A N 1
ATOM 886 C CA . ASN A 1 113 ? -5.980 8.379 23.318 1.00 95.19 113 ASN A CA 1
ATOM 887 C C . ASN A 1 113 ? -5.422 7.929 21.960 1.00 95.19 113 ASN A C 1
ATOM 889 O O . ASN A 1 113 ? -5.072 6.763 21.807 1.00 95.19 113 ASN A O 1
ATOM 893 N N . LEU A 1 114 ? -5.320 8.842 20.990 1.00 96.00 114 LEU A N 1
ATOM 894 C CA . LEU A 1 114 ? -4.847 8.513 19.650 1.00 96.00 114 LEU A CA 1
ATOM 895 C C . LEU A 1 114 ? -3.331 8.315 19.626 1.00 96.00 114 LEU A C 1
ATOM 897 O O . LEU A 1 114 ? -2.567 9.023 20.305 1.00 96.00 114 LEU A O 1
ATOM 901 N N . LYS A 1 115 ? -2.905 7.347 18.812 1.00 96.75 115 LYS A N 1
ATOM 902 C CA . LYS A 1 115 ? -1.491 7.112 18.497 1.00 96.75 115 LYS A CA 1
ATOM 903 C C . LYS A 1 115 ? -0.963 8.214 17.575 1.00 96.75 115 LYS A C 1
ATOM 905 O O . LYS A 1 115 ? -1.721 8.991 17.002 1.00 96.75 115 LYS A O 1
ATOM 910 N N . ARG A 1 116 ? 0.364 8.291 17.432 1.00 96.56 116 ARG A N 1
ATOM 911 C CA . ARG A 1 116 ? 1.035 9.302 16.594 1.00 96.56 116 ARG A CA 1
ATOM 912 C C . ARG A 1 116 ? 0.465 9.342 15.172 1.00 96.56 116 ARG A C 1
ATOM 914 O O . ARG A 1 116 ? 0.132 10.425 14.708 1.00 96.56 116 ARG A O 1
ATOM 921 N N . ASP A 1 117 ? 0.337 8.189 14.523 1.00 94.88 117 ASP A N 1
ATOM 922 C CA . ASP A 1 117 ? -0.108 8.107 13.125 1.00 94.88 117 ASP A CA 1
ATOM 923 C C . ASP A 1 117 ? -1.575 8.532 12.979 1.00 94.88 117 ASP A C 1
ATOM 925 O O . ASP A 1 117 ? -1.905 9.351 12.127 1.00 94.88 117 ASP A O 1
ATOM 929 N N . GLU A 1 118 ? -2.433 8.097 13.906 1.00 95.00 118 GLU A N 1
ATOM 930 C CA . GLU A 1 118 ? -3.845 8.494 13.965 1.00 95.00 118 GLU A CA 1
ATOM 931 C C . GLU A 1 118 ? -4.016 10.008 14.179 1.00 95.00 118 GLU A C 1
ATOM 933 O O . GLU A 1 118 ? -4.919 10.616 13.608 1.00 95.00 118 GLU A O 1
ATOM 938 N N . LEU A 1 119 ? -3.139 10.643 14.970 1.00 95.94 119 LEU A N 1
ATOM 939 C CA . LEU A 1 119 ? -3.116 12.101 15.138 1.00 95.94 119 LEU A CA 1
ATOM 940 C C . LEU A 1 119 ? -2.721 12.821 13.844 1.00 95.94 119 LEU A C 1
ATOM 942 O O . LEU A 1 119 ? -3.304 13.856 13.528 1.00 95.94 119 LEU A O 1
ATOM 946 N N . VAL A 1 120 ? -1.736 12.294 13.109 1.00 95.69 120 VAL A N 1
ATOM 947 C CA . VAL A 1 120 ? -1.309 12.858 11.819 1.00 95.69 120 VAL A CA 1
ATOM 948 C C . VAL A 1 120 ? -2.431 12.737 10.789 1.00 95.69 120 VAL A C 1
ATOM 950 O O . VAL A 1 120 ? -2.734 13.713 10.105 1.00 95.69 120 VAL A O 1
ATOM 953 N N . ASP A 1 121 ? -3.102 11.588 10.726 1.00 93.50 121 ASP A N 1
ATOM 954 C CA . ASP A 1 121 ? -4.238 11.370 9.828 1.00 93.50 121 ASP A CA 1
ATOM 955 C C . ASP A 1 121 ? -5.419 12.284 10.162 1.00 93.50 121 ASP A C 1
ATOM 957 O O . ASP A 1 121 ? -5.982 12.921 9.267 1.00 93.50 121 ASP A O 1
ATOM 961 N N . LEU A 1 122 ? -5.746 12.425 11.449 1.00 94.00 122 LEU A N 1
ATOM 962 C CA . LEU A 1 122 ? -6.803 13.320 11.913 1.00 94.00 122 LEU A CA 1
ATOM 963 C C . LEU A 1 122 ? -6.504 14.786 11.557 1.00 94.00 122 LEU A C 1
ATOM 965 O O . LEU A 1 122 ? -7.386 15.479 11.057 1.00 94.00 122 LEU A O 1
ATOM 969 N N . LEU A 1 123 ? -5.262 15.243 11.750 1.00 94.38 123 LEU A N 1
ATOM 970 C CA . LEU A 1 123 ? -4.835 16.613 11.430 1.00 94.38 123 LEU A CA 1
ATOM 971 C C . LEU A 1 123 ? -4.685 16.880 9.926 1.00 94.38 123 LEU A C 1
ATOM 973 O O . LEU A 1 123 ? -4.839 18.017 9.488 1.00 94.38 123 LEU A O 1
ATOM 977 N N . SER A 1 124 ? -4.396 15.857 9.121 1.00 93.81 124 SER A N 1
ATOM 978 C CA . SER A 1 124 ? -4.287 16.004 7.664 1.00 93.81 124 SER A CA 1
ATOM 979 C C . SER A 1 124 ? -5.639 16.246 6.975 1.00 93.81 124 SER A C 1
ATOM 981 O O . SER A 1 124 ? -5.671 16.776 5.866 1.00 93.81 124 SER A O 1
ATOM 983 N N . GLY A 1 125 ? -6.754 15.949 7.654 1.00 82.94 125 GLY A N 1
ATOM 984 C CA . GLY A 1 125 ? -8.114 16.044 7.111 1.00 82.94 125 GLY A CA 1
ATOM 985 C C . GLY A 1 125 ? -8.695 14.698 6.673 1.00 82.94 125 GLY A C 1
ATOM 986 O O . GLY A 1 125 ? -9.896 14.604 6.434 1.00 82.94 125 GLY A O 1
ATOM 987 N N . SER A 1 126 ? -7.893 13.628 6.676 1.00 64.25 126 SER A N 1
ATOM 988 C CA . SER A 1 126 ? -8.347 12.270 6.344 1.00 64.25 126 SER A CA 1
ATOM 989 C C . SER A 1 126 ? -9.311 11.676 7.388 1.00 64.25 126 SER A C 1
ATOM 991 O O . SER A 1 126 ? -9.990 10.689 7.106 1.00 64.25 126 SER A O 1
ATOM 993 N N . GLY A 1 127 ? -9.386 12.254 8.594 1.00 56.38 127 GLY A N 1
ATOM 994 C CA . GLY A 1 127 ? -10.216 11.762 9.704 1.00 56.38 127 GLY A CA 1
ATOM 995 C C . GLY A 1 127 ? -11.646 12.314 9.772 1.00 56.38 127 GLY A C 1
ATOM 996 O O . GLY A 1 127 ? -12.407 11.897 10.645 1.00 56.38 127 GLY A O 1
ATOM 997 N N . GLY A 1 128 ? -12.034 13.231 8.877 1.00 52.53 128 GLY A N 1
ATOM 998 C CA . GLY A 1 128 ? -13.329 13.933 8.920 1.00 52.53 128 GLY A CA 1
ATOM 999 C C . GLY A 1 128 ? -14.572 13.067 8.675 1.00 52.53 128 GLY A C 1
ATOM 1000 O O . GLY A 1 128 ? -15.688 13.545 8.842 1.00 52.53 128 GLY A O 1
ATOM 1001 N N . SER A 1 129 ? -14.412 11.788 8.328 1.00 46.50 129 SER A N 1
ATOM 1002 C C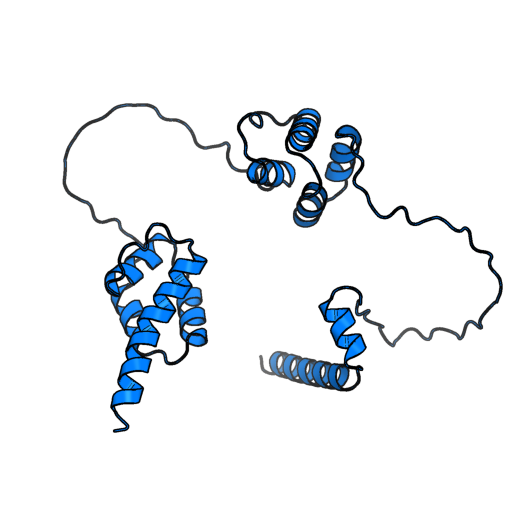A . SER A 1 129 ? -15.525 10.898 7.977 1.00 46.50 129 SER A CA 1
ATOM 1003 C C . SER A 1 129 ? -15.533 9.613 8.810 1.00 46.50 129 SER A C 1
ATOM 1005 O O . SER A 1 129 ? -15.560 8.505 8.277 1.00 46.50 129 SER A O 1
ATOM 1007 N N . ARG A 1 130 ? -15.489 9.734 10.142 1.00 49.06 130 ARG A N 1
ATOM 1008 C CA . ARG A 1 130 ? -15.714 8.590 11.050 1.00 49.06 130 ARG A CA 1
ATOM 1009 C C . ARG A 1 130 ? -16.642 8.887 12.228 1.00 49.06 130 ARG A C 1
ATOM 1011 O O . ARG A 1 130 ? -16.540 8.251 13.272 1.00 49.06 130 ARG A O 1
ATOM 1018 N N . ARG A 1 131 ? -17.571 9.836 12.069 1.00 47.41 131 ARG A N 1
ATOM 1019 C CA . ARG A 1 131 ? -18.578 10.152 13.094 1.00 47.41 131 ARG A CA 1
ATOM 1020 C C . ARG A 1 131 ? -19.972 10.342 12.492 1.00 47.41 131 ARG A C 1
ATOM 1022 O O . ARG A 1 131 ? -20.503 11.441 12.491 1.00 47.41 131 ARG A O 1
ATOM 1029 N N . ALA A 1 132 ? -20.533 9.247 11.979 1.00 42.22 132 ALA A N 1
ATOM 1030 C CA . ALA A 1 132 ? -21.971 9.071 11.744 1.00 42.22 132 ALA A CA 1
ATOM 1031 C C . ALA A 1 132 ? -22.329 7.573 11.607 1.00 42.22 132 ALA A C 1
ATOM 1033 O O . ALA A 1 132 ? -22.935 7.149 10.635 1.00 42.22 132 ALA A O 1
ATOM 1034 N N . THR A 1 133 ? -21.905 6.742 12.557 1.00 43.44 133 THR A N 1
ATOM 1035 C CA . THR A 1 133 ? -22.537 5.438 12.833 1.00 43.44 133 THR A CA 1
ATOM 1036 C C . THR A 1 133 ? -22.649 5.378 14.356 1.00 43.44 133 THR A C 1
ATOM 1038 O O . THR A 1 133 ? -21.652 5.236 15.051 1.00 43.44 133 THR A O 1
ATOM 1041 N N . ALA A 1 134 ? -23.719 5.940 14.920 1.00 41.59 134 ALA A N 1
ATOM 1042 C CA . ALA A 1 134 ? -24.987 5.250 15.147 1.00 41.59 134 ALA A CA 1
ATOM 1043 C C . ALA A 1 134 ? -24.755 3.973 15.962 1.00 41.59 134 ALA A C 1
ATOM 1045 O O . ALA A 1 134 ? -24.533 2.891 15.428 1.00 41.59 134 ALA A O 1
ATOM 1046 N N . ASP A 1 135 ? -24.765 4.185 17.270 1.00 51.84 135 ASP A N 1
ATOM 1047 C CA . ASP A 1 135 ? -25.039 3.198 18.302 1.00 51.84 1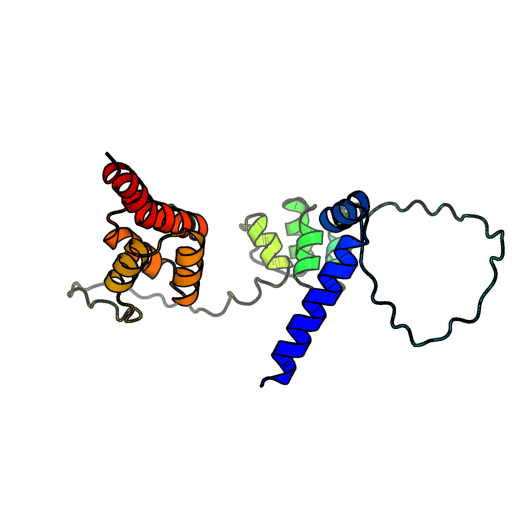35 ASP A CA 1
ATOM 1048 C C . ASP A 1 135 ? -26.447 2.613 18.058 1.00 51.84 135 ASP A C 1
ATOM 1050 O O . ASP A 1 135 ? -27.389 3.385 17.841 1.00 51.84 135 ASP A O 1
ATOM 1054 N N . PRO A 1 136 ? -26.616 1.281 18.059 1.00 52.75 136 PRO A N 1
ATOM 1055 C CA . PRO A 1 136 ? -27.755 0.750 18.789 1.00 52.75 136 PRO A CA 1
ATOM 1056 C C . PRO A 1 136 ? -27.322 -0.375 19.731 1.00 52.75 136 PRO A C 1
ATOM 1058 O O . PRO A 1 136 ? -26.984 -1.490 19.328 1.00 52.75 136 PRO A O 1
ATOM 1061 N N . ALA A 1 137 ? -27.419 -0.073 21.019 1.00 55.62 137 ALA A N 1
ATOM 1062 C CA . ALA A 1 137 ? -27.558 -1.045 22.084 1.00 55.62 137 ALA A CA 1
ATOM 1063 C C . ALA A 1 137 ? -28.909 -1.777 21.970 1.00 55.62 137 ALA A C 1
ATOM 1065 O O . ALA A 1 137 ? -29.946 -1.122 22.005 1.00 55.62 137 ALA A O 1
ATOM 1066 N N . ALA A 1 138 ? -28.894 -3.115 21.887 1.00 39.81 138 ALA A N 1
ATOM 1067 C CA . ALA A 1 138 ? -29.839 -4.016 22.573 1.00 39.81 138 ALA A CA 1
ATOM 1068 C C . ALA A 1 138 ? -29.583 -5.502 22.227 1.00 39.81 138 ALA A C 1
ATOM 1070 O O . ALA A 1 138 ? -30.020 -5.981 21.190 1.00 39.81 138 ALA A O 1
ATOM 1071 N N . ALA A 1 139 ? -28.918 -6.194 23.161 1.00 48.72 139 ALA A N 1
ATOM 1072 C CA . ALA A 1 139 ? -29.238 -7.520 23.722 1.00 48.72 139 ALA A CA 1
ATOM 1073 C C . ALA A 1 139 ? -29.387 -8.802 22.837 1.00 48.72 139 ALA A C 1
ATOM 1075 O O . ALA A 1 139 ? -29.612 -8.740 21.635 1.00 48.72 139 ALA A O 1
ATOM 1076 N N . PRO A 1 140 ? -29.207 -10.004 23.445 1.00 68.75 140 PRO A N 1
ATOM 1077 C CA . PRO A 1 140 ? -28.744 -11.220 22.770 1.00 68.75 140 PRO A CA 1
ATOM 1078 C C . PRO A 1 140 ? -29.833 -12.294 22.575 1.00 68.75 140 PRO A C 1
ATOM 1080 O O . PRO A 1 140 ? -30.886 -12.241 23.207 1.00 68.75 140 PRO A O 1
ATOM 1083 N N . SER A 1 141 ? -29.476 -13.336 21.807 1.00 46.31 141 SER A N 1
ATOM 1084 C CA . SER A 1 141 ? -30.020 -14.716 21.752 1.00 46.31 141 SER A CA 1
ATOM 1085 C C . SER A 1 141 ? -30.579 -15.104 20.384 1.00 46.31 141 SER A C 1
ATOM 1087 O O . SER A 1 141 ? -31.590 -14.574 19.934 1.00 46.31 141 SER A O 1
ATOM 1089 N N . THR A 1 142 ? -29.970 -16.119 19.768 1.00 38.16 142 THR A N 1
ATOM 1090 C CA . THR A 1 142 ? -30.586 -17.436 19.494 1.00 38.16 142 THR A CA 1
ATOM 1091 C C . THR A 1 142 ? -29.864 -18.102 18.323 1.00 38.16 142 THR A C 1
ATOM 1093 O O . THR A 1 142 ? -29.772 -17.577 17.217 1.00 38.16 142 THR A O 1
ATOM 1096 N N . SER A 1 143 ? -29.326 -19.276 18.619 1.00 53.69 143 SER A N 1
ATOM 1097 C CA . SER A 1 143 ? -28.690 -20.247 17.740 1.00 53.69 143 SER A CA 1
ATOM 1098 C C . SER A 1 143 ? -29.601 -20.644 16.568 1.00 53.69 143 SER A C 1
ATOM 1100 O O . SER A 1 143 ? -30.664 -21.217 16.782 1.00 53.69 143 SER A O 1
ATOM 1102 N N . ALA A 1 144 ? -29.161 -20.389 15.332 1.00 39.62 144 ALA A N 1
ATOM 1103 C CA . ALA A 1 144 ? -29.716 -20.956 14.097 1.00 39.62 144 ALA A CA 1
ATOM 1104 C C . ALA A 1 144 ? -28.657 -20.885 12.970 1.00 39.62 144 ALA A C 1
ATOM 1106 O O . ALA A 1 144 ? -27.767 -20.033 13.032 1.00 39.62 144 ALA A O 1
ATOM 1107 N N . PRO A 1 145 ? -28.679 -21.807 11.990 1.00 46.53 145 PRO A N 1
ATOM 1108 C CA . PRO A 1 145 ? -27.486 -22.251 11.281 1.00 46.53 145 PRO A CA 1
ATOM 1109 C C . PRO A 1 145 ? -26.955 -21.239 10.263 1.00 46.53 145 PRO A C 1
ATOM 1111 O O . PRO A 1 145 ? -27.684 -20.438 9.681 1.00 46.53 145 PRO A O 1
ATOM 1114 N N . VAL A 1 146 ? -25.640 -21.346 10.079 1.00 49.97 146 VAL A N 1
ATOM 1115 C CA . VAL A 1 146 ? -24.739 -20.627 9.176 1.00 49.97 146 VAL A CA 1
ATOM 1116 C C . VAL A 1 146 ? -25.399 -20.330 7.829 1.00 49.97 146 VAL A C 1
ATOM 1118 O O . VAL A 1 146 ? -25.443 -21.159 6.925 1.00 49.97 146 VAL A O 1
ATOM 1121 N N . ARG A 1 147 ? -25.915 -19.108 7.695 1.00 38.91 147 ARG A N 1
ATOM 1122 C CA . ARG A 1 147 ? -26.308 -18.533 6.412 1.00 38.91 147 ARG A CA 1
ATOM 1123 C C . ARG A 1 147 ? -25.024 -18.033 5.762 1.00 38.91 147 ARG A C 1
ATOM 1125 O O . ARG A 1 147 ? -24.510 -16.980 6.135 1.00 38.91 147 ARG A O 1
ATOM 1132 N N . GLU A 1 148 ? -24.481 -18.847 4.862 1.00 47.19 148 GLU A N 1
ATOM 1133 C CA . GLU A 1 148 ? -23.314 -18.526 4.047 1.00 47.19 148 GLU A CA 1
ATOM 1134 C C . GLU A 1 148 ? -23.493 -17.138 3.437 1.00 47.19 148 GLU A C 1
ATOM 1136 O O . GLU A 1 148 ? -24.462 -16.842 2.729 1.00 47.19 148 GLU A O 1
ATOM 1141 N N . ALA A 1 149 ? -22.581 -16.251 3.823 1.00 48.22 149 ALA A N 1
ATOM 1142 C CA . ALA A 1 149 ? -22.533 -14.897 3.332 1.00 48.22 149 ALA A CA 1
ATOM 1143 C C . ALA A 1 149 ? -22.512 -14.948 1.806 1.00 48.22 149 ALA A C 1
ATOM 1145 O O . ALA A 1 149 ? -21.683 -15.634 1.210 1.00 48.22 149 ALA A O 1
ATOM 1146 N N . ARG A 1 150 ? -23.407 -14.180 1.185 1.00 43.47 150 ARG A N 1
ATOM 1147 C CA . ARG A 1 150 ? -23.384 -13.830 -0.239 1.00 43.47 150 ARG A CA 1
ATOM 1148 C C . ARG A 1 150 ? -22.162 -12.947 -0.534 1.00 43.47 150 ARG A C 1
ATOM 1150 O O . ARG A 1 150 ? -22.300 -11.805 -0.963 1.00 43.47 150 ARG A O 1
ATOM 1157 N N . GLY A 1 151 ? -20.974 -13.450 -0.210 1.00 51.81 151 GLY A N 1
ATOM 1158 C CA . GLY A 1 151 ? -19.705 -12.889 -0.622 1.00 51.81 151 GLY A CA 1
ATOM 1159 C C . GLY A 1 151 ? -19.701 -12.870 -2.137 1.00 51.81 151 GLY A C 1
ATOM 1160 O O . GLY A 1 151 ? -20.134 -13.838 -2.759 1.00 51.81 151 GLY A O 1
ATOM 1161 N N . SER A 1 152 ? -19.300 -11.726 -2.694 1.00 60.00 152 SER A N 1
ATOM 1162 C CA . SER A 1 152 ? -18.909 -11.530 -4.092 1.00 60.00 152 SER A CA 1
ATOM 1163 C C . SER A 1 152 ? -18.619 -12.873 -4.751 1.00 60.00 152 SER A C 1
ATOM 1165 O O . SER A 1 152 ? -17.682 -13.532 -4.304 1.00 60.00 152 SER A O 1
ATOM 1167 N N . GLY A 1 153 ? -19.460 -13.289 -5.709 1.00 78.31 153 GLY A N 1
ATOM 1168 C CA . GLY A 1 153 ? -19.452 -14.596 -6.389 1.00 78.31 153 GLY A CA 1
ATOM 1169 C C . GLY A 1 153 ? -18.193 -14.834 -7.221 1.00 78.31 153 GLY A C 1
ATOM 1170 O O . GLY A 1 153 ? -18.246 -15.095 -8.415 1.00 78.31 153 GLY A O 1
ATOM 1171 N N . ILE A 1 154 ? -17.055 -14.649 -6.578 1.00 87.06 154 ILE A N 1
ATOM 1172 C CA . ILE A 1 154 ? -15.717 -14.782 -7.078 1.00 87.06 154 ILE A CA 1
ATOM 1173 C C . ILE A 1 154 ? -15.369 -16.232 -6.821 1.00 87.06 154 ILE A C 1
ATOM 1175 O O . ILE A 1 154 ? -15.303 -16.677 -5.674 1.00 87.06 154 ILE A O 1
ATOM 1179 N N . ASP A 1 155 ? -15.169 -16.966 -7.903 1.00 95.00 155 ASP A N 1
ATOM 1180 C CA . ASP A 1 155 ? -14.725 -18.344 -7.836 1.00 95.00 155 ASP A CA 1
ATOM 1181 C C . ASP A 1 155 ? -13.258 -18.378 -7.376 1.00 95.00 155 ASP A C 1
ATOM 1183 O O . ASP A 1 155 ? -12.308 -18.261 -8.153 1.00 95.00 155 ASP A O 1
ATOM 1187 N N . VAL A 1 156 ? -13.084 -18.474 -6.057 1.00 95.81 156 VAL A N 1
ATOM 1188 C CA . VAL A 1 156 ? -11.784 -18.517 -5.377 1.00 95.81 156 VAL A CA 1
ATOM 1189 C C . VAL A 1 156 ? -10.920 -19.662 -5.907 1.00 95.81 156 VAL A C 1
ATOM 1191 O O . VAL A 1 156 ? -9.702 -19.512 -6.033 1.00 95.81 156 VAL A O 1
ATOM 1194 N N . ARG A 1 157 ? -11.549 -20.790 -6.255 1.00 96.06 157 ARG A N 1
ATOM 1195 C CA . ARG A 1 157 ? -10.866 -21.969 -6.781 1.00 96.06 157 ARG A CA 1
ATOM 1196 C C . ARG A 1 157 ? -10.332 -21.712 -8.183 1.00 96.06 157 ARG A C 1
ATOM 1198 O O . ARG A 1 157 ? -9.156 -21.972 -8.428 1.00 96.06 157 ARG A O 1
ATOM 1205 N N . ALA A 1 158 ? -11.136 -21.101 -9.053 1.00 96.44 158 ALA A N 1
ATOM 1206 C CA . ALA A 1 158 ? -10.684 -20.695 -10.383 1.00 96.44 158 ALA A CA 1
ATOM 1207 C C . ALA A 1 158 ? -9.488 -19.726 -10.322 1.00 96.44 158 ALA A C 1
ATOM 1209 O O . ALA A 1 158 ? -8.536 -19.864 -11.091 1.00 96.44 158 ALA A O 1
ATOM 1210 N N . ILE A 1 159 ? -9.484 -18.784 -9.369 1.00 96.75 159 ILE A N 1
ATOM 1211 C CA . ILE A 1 159 ? -8.348 -17.870 -9.156 1.00 96.75 159 ILE A CA 1
ATOM 1212 C C . ILE A 1 159 ? -7.095 -18.638 -8.721 1.00 96.75 159 ILE A C 1
ATOM 1214 O O . ILE A 1 159 ? -6.007 -18.384 -9.243 1.00 96.75 159 ILE A O 1
ATOM 1218 N N . ALA A 1 160 ? -7.224 -19.568 -7.772 1.00 96.44 160 ALA A N 1
ATOM 1219 C CA . ALA A 1 160 ? -6.098 -20.366 -7.294 1.00 96.44 160 ALA A CA 1
ATOM 1220 C C . ALA A 1 160 ? -5.504 -21.245 -8.409 1.00 96.44 160 ALA A C 1
ATOM 1222 O O . ALA A 1 160 ? -4.280 -21.328 -8.532 1.00 96.44 160 ALA A O 1
ATOM 1223 N N . ASP A 1 161 ? -6.349 -21.849 -9.245 1.00 95.81 161 ASP A N 1
ATOM 1224 C CA . ASP A 1 161 ? -5.912 -22.652 -10.388 1.00 95.81 161 ASP A CA 1
ATOM 1225 C C . ASP A 1 161 ? -5.237 -21.792 -11.462 1.00 95.81 161 ASP A C 1
ATOM 1227 O O . ASP A 1 161 ? -4.154 -22.148 -11.931 1.00 95.81 161 ASP A O 1
ATOM 1231 N N . GLN A 1 162 ? -5.777 -20.608 -11.770 1.00 96.31 162 GLN A N 1
ATOM 1232 C CA . GLN A 1 162 ? -5.137 -19.672 -12.697 1.00 96.31 162 GLN A CA 1
ATOM 1233 C C . GLN A 1 162 ? -3.739 -19.255 -12.211 1.00 96.31 162 GLN A C 1
ATOM 1235 O O . GLN A 1 162 ? -2.786 -19.273 -12.990 1.00 96.31 162 GLN A O 1
ATOM 1240 N N . LEU A 1 163 ? -3.582 -18.954 -10.916 1.00 95.81 163 LEU A N 1
ATOM 1241 C CA . LEU A 1 163 ? -2.285 -18.596 -10.326 1.00 95.81 163 LEU A CA 1
ATOM 1242 C C . LEU A 1 163 ? -1.249 -19.726 -10.381 1.00 95.81 163 LEU A C 1
ATOM 1244 O O . LEU A 1 163 ? -0.051 -19.447 -10.399 1.00 95.81 163 LEU A O 1
ATOM 1248 N N . ARG A 1 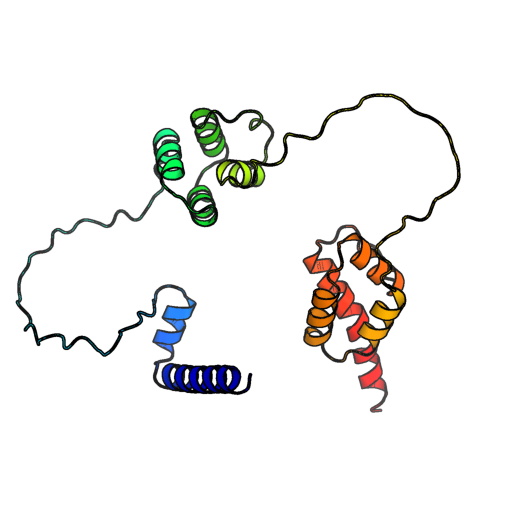164 ? -1.682 -20.994 -10.390 1.00 93.81 164 ARG A N 1
ATOM 1249 C CA . ARG A 1 164 ? -0.783 -22.151 -10.556 1.00 93.81 164 ARG A CA 1
ATOM 1250 C C . ARG A 1 164 ? -0.277 -22.290 -11.993 1.00 93.81 164 ARG A C 1
ATOM 1252 O O . ARG A 1 164 ? 0.791 -22.868 -12.200 1.00 93.81 164 ARG A O 1
ATOM 1259 N N . VAL A 1 165 ? -1.037 -21.793 -12.971 1.00 94.25 165 VAL A N 1
ATOM 1260 C CA . VAL A 1 165 ? -0.676 -21.822 -14.397 1.00 94.25 165 VAL A CA 1
ATOM 1261 C C . VAL A 1 165 ? 0.261 -20.668 -14.760 1.00 94.25 165 VAL A C 1
ATOM 1263 O O . VAL A 1 1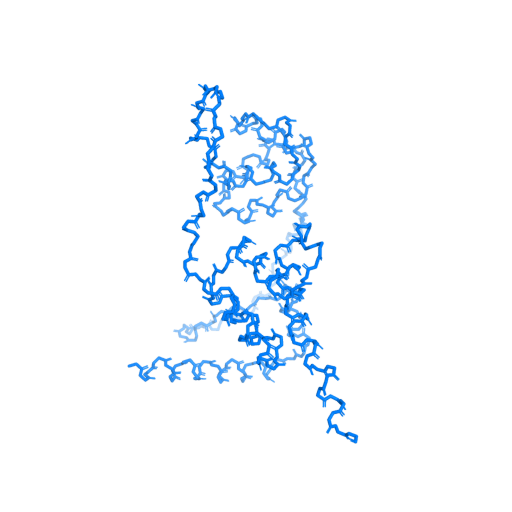65 ? 1.153 -20.853 -15.587 1.00 94.25 165 VAL A O 1
ATOM 1266 N N . THR A 1 166 ? 0.101 -19.504 -14.126 1.00 94.81 166 THR A N 1
ATOM 1267 C CA . THR A 1 166 ? 0.927 -18.315 -14.376 1.00 94.81 166 THR A CA 1
ATOM 1268 C C . THR A 1 166 ? 2.420 -18.569 -14.138 1.00 94.81 166 THR A C 1
ATOM 1270 O O . THR A 1 166 ? 2.818 -19.224 -13.172 1.00 94.81 166 THR A O 1
ATOM 1273 N N . GLU A 1 167 ? 3.271 -18.043 -15.023 1.00 90.19 167 GLU A N 1
ATOM 1274 C CA . GLU A 1 167 ? 4.707 -18.349 -15.012 1.00 90.19 167 GLU A CA 1
ATOM 1275 C C . GLU A 1 167 ? 5.516 -17.375 -14.157 1.00 90.19 167 GLU A C 1
ATOM 1277 O O . GLU A 1 167 ? 6.493 -17.771 -13.514 1.00 90.19 167 GLU A O 1
ATOM 1282 N N . THR A 1 168 ? 5.103 -16.105 -14.133 1.00 93.44 168 THR A N 1
ATOM 1283 C CA . THR A 1 168 ? 5.856 -15.020 -13.501 1.00 93.44 168 THR A CA 1
ATOM 1284 C C . THR A 1 168 ? 5.099 -14.391 -12.332 1.00 93.44 168 THR A C 1
ATOM 1286 O O . THR A 1 168 ? 3.873 -14.266 -12.335 1.00 93.44 168 THR A O 1
ATOM 1289 N N . GLU A 1 169 ? 5.838 -13.966 -11.299 1.00 94.44 169 GLU A N 1
ATOM 1290 C CA . GLU A 1 169 ? 5.247 -13.279 -10.138 1.00 94.44 169 GLU A CA 1
ATOM 1291 C C . GLU A 1 169 ? 4.590 -11.950 -10.538 1.00 94.44 169 GLU A C 1
ATOM 1293 O O . GLU A 1 169 ? 3.582 -11.566 -9.946 1.00 94.44 169 GLU A O 1
ATOM 1298 N N . SER A 1 170 ? 5.127 -11.273 -11.558 1.00 93.81 170 SER A N 1
ATOM 1299 C CA . SER A 1 170 ? 4.576 -10.031 -12.105 1.00 93.81 170 SER A CA 1
ATOM 1300 C C . SER A 1 170 ? 3.202 -10.234 -12.739 1.00 93.81 170 SER A C 1
ATOM 1302 O O . SER A 1 170 ? 2.279 -9.498 -12.403 1.00 93.81 170 SER A O 1
ATOM 1304 N N . GLU A 1 171 ? 3.030 -11.251 -13.589 1.00 95.81 171 GLU A N 1
ATOM 1305 C CA . GLU A 1 171 ? 1.728 -11.555 -14.202 1.00 95.81 171 GLU A CA 1
ATOM 1306 C C . GLU A 1 171 ? 0.686 -11.929 -13.147 1.00 95.81 171 GLU A C 1
ATOM 1308 O O . GLU A 1 171 ? -0.4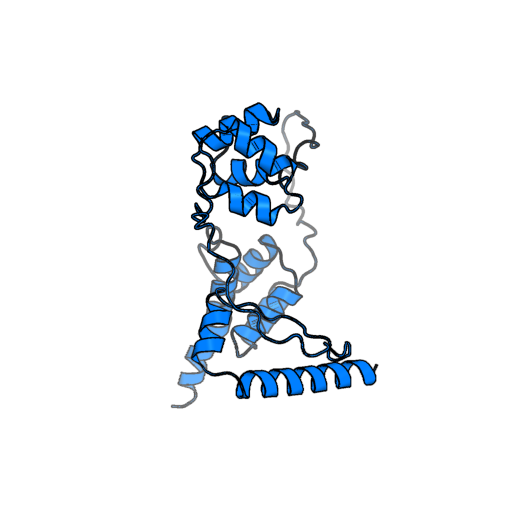45 -11.441 -13.180 1.00 95.81 171 GLU A O 1
ATOM 1313 N N . GLY A 1 172 ? 1.079 -12.748 -12.165 1.00 96.06 172 GLY A N 1
ATOM 1314 C CA . GLY A 1 172 ? 0.190 -13.138 -11.074 1.00 96.06 172 GLY A CA 1
ATOM 1315 C C . GLY A 1 172 ? -0.234 -11.941 -10.219 1.00 96.06 172 GLY A C 1
ATOM 1316 O O . GLY A 1 172 ? -1.387 -11.862 -9.790 1.00 96.06 172 GLY A O 1
ATOM 1317 N N . ALA A 1 173 ? 0.670 -10.980 -9.993 1.00 96.69 173 ALA A N 1
ATOM 1318 C CA . ALA A 1 173 ? 0.356 -9.745 -9.281 1.00 96.69 173 ALA A CA 1
ATOM 1319 C C . ALA A 1 173 ? -0.670 -8.897 -10.047 1.00 96.69 17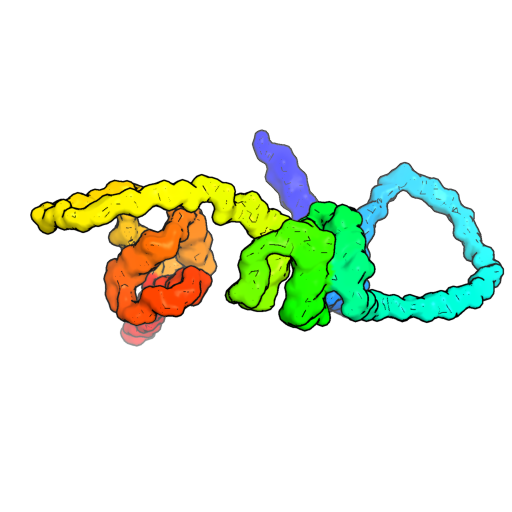3 ALA A C 1
ATOM 1321 O O . ALA A 1 173 ? -1.685 -8.512 -9.464 1.00 96.69 173 ALA A O 1
ATOM 1322 N N . THR A 1 174 ? -0.453 -8.675 -11.347 1.00 97.38 174 THR A N 1
ATOM 1323 C CA . THR A 1 174 ? -1.396 -7.944 -12.208 1.00 97.38 174 THR A CA 1
ATOM 1324 C C . THR A 1 174 ? -2.763 -8.628 -12.253 1.00 97.38 174 THR A C 1
ATOM 1326 O O . THR A 1 174 ? -3.792 -7.960 -12.153 1.00 97.38 174 THR A O 1
ATOM 1329 N N . TYR A 1 175 ? -2.795 -9.962 -12.320 1.00 97.31 175 TYR A N 1
ATOM 1330 C CA . TYR A 1 175 ? -4.039 -10.730 -12.286 1.00 97.31 175 TYR A CA 1
ATOM 1331 C C . TYR A 1 175 ? -4.806 -10.534 -10.968 1.00 97.31 175 TYR A C 1
ATOM 1333 O O . TYR A 1 175 ? -5.989 -10.194 -10.990 1.00 97.31 175 TYR A O 1
ATOM 1341 N N . LEU A 1 176 ? -4.137 -10.663 -9.814 1.00 96.50 176 LEU A N 1
ATOM 1342 C CA . LEU A 1 176 ? -4.760 -10.444 -8.500 1.00 96.50 176 LEU A CA 1
ATOM 1343 C C . LEU A 1 176 ? -5.270 -9.010 -8.303 1.00 96.50 176 LEU A C 1
ATOM 1345 O O . LEU A 1 176 ? -6.270 -8.799 -7.615 1.00 96.50 176 LEU A O 1
ATOM 1349 N N . GLU A 1 177 ? -4.584 -8.018 -8.871 1.00 95.75 177 GLU A N 1
ATOM 1350 C CA . GLU A 1 177 ? -5.028 -6.622 -8.845 1.00 95.75 177 GLU A CA 1
ATOM 1351 C C . GLU A 1 177 ? -6.272 -6.398 -9.710 1.00 95.75 177 GLU A C 1
ATOM 1353 O O . GLU A 1 177 ? -7.200 -5.715 -9.268 1.00 95.75 177 GLU A O 1
ATOM 1358 N N . GLY A 1 178 ? -6.343 -7.040 -10.881 1.00 95.81 178 GLY A N 1
ATOM 1359 C CA . GLY A 1 178 ? -7.515 -7.010 -11.759 1.00 95.81 178 GLY A CA 1
ATOM 1360 C C . GLY A 1 178 ? -8.778 -7.583 -11.109 1.00 95.81 178 GLY A C 1
ATOM 1361 O O . GLY A 1 178 ? -9.862 -7.036 -11.298 1.00 95.81 178 GLY A O 1
ATOM 1362 N N . GLN A 1 179 ? -8.636 -8.617 -10.272 1.00 95.31 179 GLN A N 1
ATOM 1363 C CA . GLN A 1 179 ? -9.758 -9.235 -9.551 1.00 95.31 179 GLN A CA 1
ATOM 1364 C C . GLN A 1 179 ? -10.306 -8.380 -8.395 1.00 95.31 179 GLN A C 1
ATOM 1366 O O . GLN A 1 179 ? -11.351 -8.707 -7.838 1.00 95.31 179 GLN A O 1
ATOM 1371 N N . ARG A 1 180 ? -9.612 -7.293 -8.012 1.00 94.62 180 ARG A N 1
ATOM 1372 C CA . ARG A 1 180 ? -10.006 -6.377 -6.920 1.00 94.62 180 ARG A CA 1
ATOM 1373 C C . ARG A 1 180 ? -10.410 -7.096 -5.623 1.00 94.62 180 ARG A C 1
ATOM 1375 O O . ARG A 1 180 ? -11.336 -6.674 -4.934 1.00 94.62 180 ARG A O 1
ATOM 1382 N N . LEU A 1 181 ? -9.691 -8.166 -5.280 1.00 95.00 181 LEU A N 1
ATOM 1383 C CA . LEU A 1 181 ? -9.948 -8.949 -4.072 1.00 95.00 181 LEU A CA 1
ATOM 1384 C C . LEU A 1 181 ? -9.707 -8.112 -2.817 1.00 95.00 181 LEU A C 1
ATOM 1386 O O . LEU A 1 181 ? -8.653 -7.484 -2.652 1.00 95.00 181 LEU A O 1
ATOM 1390 N N . ASP A 1 182 ? -10.669 -8.159 -1.907 1.00 95.31 182 ASP A N 1
ATOM 1391 C CA . ASP A 1 182 ? -10.511 -7.644 -0.560 1.00 95.31 182 ASP A CA 1
ATOM 1392 C C . ASP A 1 182 ? -9.671 -8.611 0.296 1.00 95.31 182 ASP A C 1
ATOM 1394 O O . ASP A 1 182 ? -9.187 -9.660 -0.148 1.00 95.31 182 ASP A O 1
ATOM 1398 N N . ARG A 1 183 ? -9.446 -8.249 1.563 1.00 95.94 183 ARG A N 1
ATOM 1399 C CA . ARG A 1 183 ? -8.654 -9.090 2.468 1.00 95.94 183 ARG A CA 1
ATOM 1400 C C . ARG A 1 183 ? -9.300 -10.462 2.680 1.00 95.94 183 ARG A C 1
ATOM 1402 O O . ARG A 1 183 ? -8.567 -11.442 2.781 1.00 95.94 183 ARG A O 1
ATOM 1409 N N . ALA A 1 184 ? -10.629 -10.529 2.754 1.00 96.06 184 ALA A N 1
ATOM 1410 C CA . ALA A 1 184 ? -11.347 -11.785 2.941 1.00 96.06 184 ALA A CA 1
ATOM 1411 C C . ALA A 1 184 ? -11.183 -12.704 1.721 1.00 96.06 184 ALA A C 1
ATOM 1413 O O . ALA A 1 184 ? -10.817 -13.866 1.890 1.00 96.06 184 ALA A O 1
ATOM 1414 N N . GLY A 1 185 ? -11.326 -12.170 0.504 1.00 96.00 185 GLY A N 1
ATOM 1415 C CA . GLY A 1 185 ? -11.081 -12.904 -0.736 1.00 96.00 185 GLY A CA 1
ATOM 1416 C C . GLY A 1 185 ? -9.646 -13.425 -0.840 1.00 96.00 185 GLY A C 1
ATOM 1417 O O . GLY A 1 185 ? -9.432 -14.585 -1.181 1.00 96.00 185 GLY A O 1
ATOM 1418 N N . LEU A 1 186 ? -8.649 -12.620 -0.456 1.00 97.25 186 LEU A N 1
ATOM 1419 C CA . LEU A 1 186 ? -7.252 -13.074 -0.422 1.00 97.25 186 LEU A CA 1
ATOM 1420 C C . LEU A 1 186 ? -7.009 -14.191 0.603 1.00 97.25 186 LEU A C 1
ATOM 1422 O O . LEU A 1 186 ? -6.225 -15.097 0.332 1.00 97.25 186 LEU A O 1
ATOM 1426 N N . LEU A 1 187 ? -7.659 -14.145 1.770 1.00 97.06 187 LEU A N 1
ATOM 1427 C CA . LEU A 1 187 ? -7.570 -15.225 2.756 1.00 97.06 187 LEU A CA 1
ATOM 1428 C C . LEU A 1 187 ? -8.243 -16.504 2.248 1.00 97.06 187 LEU A C 1
ATOM 1430 O O . LEU A 1 187 ? -7.685 -17.578 2.441 1.00 97.06 187 LEU A O 1
ATOM 1434 N N . ALA A 1 188 ? -9.373 -16.396 1.545 1.00 96.69 188 ALA A N 1
ATOM 1435 C CA . ALA A 1 188 ? -10.018 -17.544 0.915 1.00 96.69 188 ALA A CA 1
ATOM 1436 C C . ALA A 1 188 ? -9.104 -18.197 -0.140 1.00 96.69 188 ALA A C 1
ATOM 1438 O O . ALA A 1 188 ? -8.908 -19.411 -0.110 1.00 96.69 188 ALA A O 1
ATOM 1439 N N . VAL A 1 189 ? -8.458 -17.396 -1.001 1.00 97.00 189 VAL A N 1
ATOM 1440 C CA . VAL A 1 189 ? -7.459 -17.895 -1.970 1.00 97.00 189 VAL A CA 1
ATOM 1441 C C . VAL A 1 189 ? -6.278 -18.554 -1.250 1.00 97.00 189 VAL A C 1
ATOM 1443 O O . VAL A 1 189 ? -5.795 -19.603 -1.672 1.00 97.00 189 VAL A O 1
ATOM 1446 N N . ALA A 1 190 ? -5.808 -17.973 -0.144 1.00 97.38 190 ALA A N 1
ATOM 1447 C CA . ALA A 1 190 ? -4.725 -18.552 0.646 1.00 97.38 190 ALA A CA 1
ATOM 1448 C C . ALA A 1 190 ? -5.109 -19.909 1.265 1.00 97.38 190 ALA A C 1
ATOM 1450 O O . ALA A 1 190 ? -4.278 -20.819 1.276 1.00 97.38 190 ALA A O 1
ATOM 1451 N N . THR A 1 191 ? -6.351 -20.065 1.733 1.00 96.81 191 THR A N 1
ATOM 1452 C CA . THR A 1 191 ? -6.889 -21.344 2.221 1.00 96.81 191 THR A CA 1
ATOM 1453 C C . THR A 1 191 ? -6.936 -22.390 1.111 1.00 96.81 191 THR A C 1
ATOM 1455 O O . THR A 1 191 ? -6.501 -23.518 1.331 1.00 96.81 191 THR A O 1
ATOM 1458 N N . GLU A 1 192 ? -7.360 -22.012 -0.097 1.00 97.06 192 GLU A N 1
ATOM 1459 C CA . GLU A 1 192 ? -7.390 -22.917 -1.257 1.00 97.06 192 GLU A CA 1
ATOM 1460 C C . GLU A 1 192 ? -5.980 -23.355 -1.699 1.00 97.06 192 GLU A C 1
ATOM 1462 O O . GLU A 1 192 ? -5.750 -24.479 -2.151 1.00 97.06 192 GLU A O 1
ATOM 1467 N N . LEU A 1 193 ? -4.983 -22.491 -1.488 1.00 96.19 193 LEU A N 1
ATOM 1468 C CA . LEU A 1 193 ? -3.561 -22.811 -1.649 1.00 96.19 193 LEU A CA 1
ATOM 1469 C C . LEU A 1 193 ? -2.946 -23.524 -0.430 1.00 96.19 193 LEU A C 1
ATOM 1471 O O . LEU A 1 193 ? -1.725 -23.700 -0.381 1.00 96.19 193 LEU A O 1
ATOM 1475 N N . GLN A 1 194 ? -3.770 -23.933 0.540 1.00 95.94 194 GLN A N 1
ATOM 1476 C CA . GLN A 1 194 ? -3.386 -24.645 1.764 1.00 95.94 194 GLN A CA 1
ATOM 1477 C C . GLN A 1 194 ? -2.340 -23.898 2.610 1.00 95.94 194 GLN A C 1
ATOM 1479 O O . GLN A 1 194 ? -1.492 -24.496 3.277 1.00 95.94 194 GLN A O 1
ATOM 1484 N N . MET A 1 195 ? -2.372 -22.564 2.592 1.00 97.12 195 MET A N 1
ATOM 1485 C CA . MET A 1 195 ? -1.473 -21.745 3.398 1.00 97.12 195 MET A CA 1
ATOM 1486 C C . MET A 1 195 ? -1.988 -21.630 4.834 1.00 97.12 195 MET A C 1
ATOM 1488 O O . MET A 1 195 ? -3.143 -21.293 5.073 1.00 97.12 195 MET A O 1
ATOM 1492 N N . THR A 1 196 ? -1.109 -21.837 5.813 1.00 96.75 196 THR A N 1
ATOM 1493 C CA . THR A 1 196 ? -1.445 -21.692 7.238 1.00 96.75 196 THR A CA 1
ATOM 1494 C C . THR A 1 196 ? -0.847 -20.414 7.827 1.00 96.75 196 THR A C 1
ATOM 1496 O O . THR A 1 196 ? 0.114 -19.852 7.300 1.00 96.75 196 THR A O 1
ATOM 1499 N N . ARG A 1 197 ? -1.409 -19.940 8.951 1.00 95.31 197 ARG A N 1
ATOM 1500 C CA . ARG A 1 197 ? -0.919 -18.773 9.722 1.00 95.31 197 ARG A CA 1
ATOM 1501 C C . ARG A 1 197 ? -0.864 -17.450 8.935 1.00 95.31 197 ARG A C 1
ATOM 1503 O O . ARG A 1 197 ? -0.083 -16.561 9.271 1.00 95.31 197 ARG A O 1
ATOM 1510 N N . VAL A 1 198 ? -1.701 -17.296 7.911 1.00 97.31 198 VAL A N 1
ATOM 1511 C CA . VAL A 1 198 ? -1.717 -16.113 7.031 1.00 97.31 198 VAL A CA 1
ATOM 1512 C C . VAL A 1 198 ? -2.521 -14.928 7.578 1.00 97.31 198 VAL A C 1
ATOM 1514 O O . VAL A 1 198 ? -2.340 -13.802 7.126 1.00 97.31 198 VAL A O 1
ATOM 1517 N N . GLU A 1 199 ? -3.357 -15.142 8.594 1.00 95.81 199 GLU A N 1
ATOM 1518 C CA . GLU A 1 199 ? -4.269 -14.124 9.142 1.00 95.81 199 GLU A CA 1
ATOM 1519 C C . GLU A 1 199 ? -3.555 -12.897 9.722 1.00 95.81 199 GLU A C 1
ATOM 1521 O O . GLU A 1 199 ? -4.074 -11.781 9.668 1.00 95.81 199 GLU A O 1
ATOM 1526 N N . ARG A 1 200 ? -2.346 -13.091 10.260 1.00 96.62 200 ARG A N 1
ATOM 1527 C CA . ARG A 1 200 ? -1.539 -12.032 10.889 1.00 96.62 200 ARG A CA 1
ATOM 1528 C C . ARG A 1 200 ? -0.760 -11.188 9.882 1.00 96.62 200 ARG A C 1
ATOM 1530 O O . ARG A 1 200 ? -0.153 -10.194 10.270 1.00 96.62 200 ARG A O 1
ATOM 1537 N N . LEU A 1 201 ? -0.742 -11.594 8.614 1.00 97.25 201 LEU A N 1
ATOM 1538 C CA . LEU A 1 201 ? 0.020 -10.910 7.580 1.00 97.25 201 LEU A CA 1
ATOM 1539 C C . LEU A 1 201 ? -0.697 -9.635 7.138 1.00 97.25 201 LEU A C 1
ATOM 1541 O O . LEU A 1 201 ? -1.927 -9.574 7.050 1.00 97.25 201 LEU A O 1
ATOM 1545 N N . SER A 1 202 ? 0.097 -8.616 6.813 1.00 97.31 202 SER A N 1
ATOM 1546 C CA . SER A 1 202 ? -0.410 -7.440 6.107 1.00 97.31 202 SER A CA 1
ATOM 1547 C C . SER A 1 202 ? -0.923 -7.839 4.718 1.00 97.31 202 SER A C 1
ATOM 1549 O O . SER A 1 202 ? -0.460 -8.819 4.140 1.00 97.31 202 SER A O 1
ATOM 1551 N N . LEU A 1 203 ? -1.847 -7.069 4.135 1.00 96.38 203 LEU A N 1
ATOM 1552 C CA . LEU A 1 203 ? -2.422 -7.377 2.815 1.00 96.38 203 LEU A CA 1
ATOM 1553 C C . LEU A 1 203 ? -1.341 -7.500 1.724 1.00 96.38 203 LEU A C 1
ATOM 1555 O O . LEU A 1 203 ? -1.379 -8.422 0.911 1.00 96.38 203 LEU A O 1
ATOM 1559 N N . LYS A 1 204 ? -0.338 -6.613 1.743 1.00 96.94 204 LYS A N 1
ATOM 1560 C CA . LYS A 1 204 ? 0.800 -6.644 0.809 1.00 96.94 204 LYS A CA 1
ATOM 1561 C C . LYS A 1 204 ? 1.636 -7.916 0.974 1.00 96.94 204 LYS A C 1
ATOM 1563 O O . LYS A 1 204 ? 2.039 -8.531 -0.010 1.00 96.94 204 LYS A O 1
ATOM 1568 N N . GLU A 1 205 ? 1.886 -8.323 2.214 1.00 97.69 205 GLU A N 1
ATOM 1569 C CA . GLU A 1 205 ? 2.671 -9.518 2.516 1.00 97.69 205 GLU A CA 1
ATOM 1570 C C . GLU A 1 205 ? 1.899 -10.812 2.233 1.00 97.69 205 GLU A C 1
ATOM 1572 O O . GLU A 1 205 ? 2.478 -11.762 1.708 1.00 97.69 205 GLU A O 1
ATOM 1577 N N . LEU A 1 206 ? 0.587 -10.818 2.486 1.00 98.06 206 LEU A N 1
ATOM 1578 C CA . LEU A 1 206 ? -0.333 -11.890 2.117 1.00 98.06 206 LEU A CA 1
ATOM 1579 C C . LEU A 1 206 ? -0.317 -12.124 0.603 1.00 98.06 206 LEU A C 1
ATOM 1581 O O . LEU A 1 206 ? -0.058 -13.244 0.171 1.00 98.06 206 LEU A O 1
ATOM 1585 N N . LYS A 1 207 ? -0.490 -11.065 -0.203 1.00 97.12 207 LYS A N 1
ATOM 1586 C CA . LYS A 1 207 ? -0.385 -11.141 -1.671 1.00 97.12 207 LYS A CA 1
ATOM 1587 C C . LYS A 1 207 ? 0.956 -11.730 -2.112 1.00 97.12 207 LYS A C 1
ATOM 1589 O O . LYS A 1 207 ? 0.991 -12.681 -2.886 1.00 97.12 207 LYS A O 1
ATOM 1594 N N . ARG A 1 208 ? 2.068 -11.220 -1.569 1.00 97.38 208 ARG A N 1
ATOM 1595 C CA . ARG A 1 208 ? 3.417 -11.716 -1.891 1.00 97.38 208 ARG A CA 1
ATOM 1596 C C . ARG A 1 208 ? 3.591 -13.200 -1.546 1.00 97.38 208 ARG A C 1
ATOM 1598 O O . ARG A 1 208 ? 4.203 -13.942 -2.308 1.00 97.38 208 ARG A O 1
ATOM 1605 N N . ARG A 1 209 ? 3.069 -13.638 -0.397 1.00 97.75 209 ARG A N 1
ATOM 1606 C CA . ARG A 1 209 ? 3.107 -15.035 0.066 1.00 97.75 209 ARG A CA 1
ATOM 1607 C C . ARG A 1 209 ? 2.271 -15.955 -0.824 1.00 97.75 209 ARG A C 1
ATOM 1609 O O . ARG A 1 209 ? 2.772 -17.017 -1.178 1.00 97.75 209 ARG A O 1
ATOM 1616 N N . ILE A 1 210 ? 1.068 -15.530 -1.212 1.00 97.19 210 ILE A N 1
ATOM 1617 C CA . ILE A 1 210 ? 0.190 -16.246 -2.153 1.00 97.19 210 ILE A CA 1
ATOM 1618 C C . ILE A 1 210 ? 0.911 -16.475 -3.485 1.00 97.19 210 ILE A C 1
ATOM 1620 O O . ILE A 1 210 ? 1.040 -17.618 -3.917 1.00 97.19 210 ILE A O 1
ATOM 1624 N N . LEU A 1 211 ? 1.463 -15.414 -4.087 1.00 96.75 211 LEU A N 1
ATOM 1625 C CA . LEU A 1 211 ? 2.185 -15.499 -5.363 1.00 96.75 211 LEU A CA 1
ATOM 1626 C C . LEU A 1 211 ? 3.390 -16.437 -5.275 1.00 96.75 211 LEU A C 1
ATOM 1628 O O . LEU A 1 211 ? 3.552 -17.339 -6.096 1.00 96.75 211 LEU A O 1
ATOM 1632 N N . LYS A 1 212 ? 4.201 -16.281 -4.224 1.00 96.06 212 LYS A N 1
ATOM 1633 C CA . LYS A 1 212 ? 5.376 -17.125 -3.999 1.00 96.06 212 LYS A CA 1
ATOM 1634 C C . LYS A 1 212 ? 5.008 -18.596 -3.795 1.00 96.06 212 LYS A C 1
ATOM 1636 O O . LYS A 1 212 ? 5.759 -19.465 -4.227 1.00 96.06 212 LYS A O 1
ATOM 1641 N N . GLN A 1 213 ? 3.889 -18.885 -3.133 1.00 96.00 213 GLN A N 1
ATOM 1642 C CA . GLN A 1 213 ? 3.423 -20.253 -2.911 1.00 96.00 213 GLN A CA 1
ATOM 1643 C C . GLN A 1 213 ? 2.910 -20.885 -4.212 1.00 96.00 213 GLN A C 1
ATOM 1645 O O . GLN A 1 213 ? 3.347 -21.982 -4.558 1.00 96.00 213 GLN A O 1
ATOM 1650 N N . ALA A 1 214 ? 2.031 -20.187 -4.938 1.00 94.94 214 ALA A N 1
ATOM 1651 C CA . ALA A 1 214 ? 1.420 -20.688 -6.169 1.00 94.94 214 ALA A CA 1
ATOM 1652 C C . ALA A 1 214 ? 2.466 -20.948 -7.267 1.00 94.94 214 ALA A C 1
ATOM 1654 O O . ALA A 1 214 ? 2.513 -22.037 -7.839 1.00 94.94 214 ALA A O 1
ATOM 1655 N N . ILE A 1 215 ? 3.367 -19.989 -7.492 1.00 93.00 215 ILE A N 1
ATOM 1656 C CA . ILE A 1 215 ? 4.365 -20.048 -8.572 1.00 93.00 215 ILE A CA 1
ATOM 1657 C C . ILE A 1 215 ? 5.605 -20.837 -8.130 1.00 93.00 215 ILE A C 1
ATOM 1659 O O . ILE A 1 215 ? 6.185 -21.622 -8.889 1.00 93.00 215 ILE A O 1
ATOM 1663 N N . GLY A 1 216 ? 6.013 -20.681 -6.867 1.00 89.19 216 GLY A N 1
ATOM 1664 C CA . GLY A 1 216 ? 7.203 -21.333 -6.323 1.00 89.19 216 GLY A CA 1
ATOM 1665 C C . GLY A 1 216 ? 7.102 -22.858 -6.292 1.00 89.19 216 GLY A C 1
ATOM 1666 O O . GLY A 1 216 ? 8.121 -23.525 -6.480 1.00 89.19 216 GLY A O 1
ATOM 1667 N N . ALA A 1 217 ? 5.901 -23.419 -6.109 1.00 80.19 217 ALA A N 1
ATOM 1668 C CA . ALA A 1 217 ? 5.681 -24.861 -6.211 1.00 80.19 217 ALA A CA 1
ATOM 1669 C C . ALA A 1 217 ? 6.019 -25.376 -7.621 1.00 80.19 217 ALA A C 1
ATOM 1671 O O . ALA A 1 217 ? 6.812 -26.307 -7.757 1.00 80.19 217 ALA A O 1
ATOM 1672 N N . ARG A 1 218 ? 5.522 -24.717 -8.677 1.00 78.62 218 ARG A N 1
ATOM 1673 C CA . ARG A 1 218 ? 5.784 -25.100 -10.075 1.00 78.62 218 ARG A CA 1
ATOM 1674 C C . ARG A 1 218 ? 7.264 -24.983 -10.439 1.00 78.62 218 ARG A C 1
ATOM 1676 O O . ARG A 1 218 ? 7.809 -25.901 -11.048 1.00 78.62 218 ARG A O 1
ATOM 1683 N N . ARG A 1 219 ? 7.945 -23.908 -10.014 1.00 79.31 219 ARG A N 1
ATOM 1684 C CA . ARG A 1 219 ? 9.380 -23.709 -10.302 1.00 79.31 219 ARG A CA 1
ATOM 1685 C C . ARG A 1 219 ? 10.249 -24.841 -9.753 1.00 79.31 219 ARG A C 1
ATOM 1687 O O . ARG A 1 219 ? 11.219 -25.229 -10.398 1.00 79.31 219 ARG A O 1
ATOM 1694 N N . LYS A 1 220 ? 9.889 -25.394 -8.590 1.00 79.62 220 LYS A N 1
ATOM 1695 C CA . LYS A 1 220 ? 10.577 -26.564 -8.030 1.00 79.62 220 LYS A CA 1
ATOM 1696 C C . LYS A 1 220 ? 10.416 -27.790 -8.933 1.00 79.62 220 LYS A C 1
ATOM 1698 O O . LYS A 1 220 ? 11.406 -28.455 -9.197 1.00 79.62 220 LYS A O 1
ATOM 1703 N N . PHE A 1 221 ? 9.224 -28.048 -9.473 1.00 71.00 221 PHE A N 1
ATOM 1704 C CA . PHE A 1 221 ? 8.979 -29.214 -10.336 1.00 71.00 221 PHE A CA 1
ATOM 1705 C C . PHE A 1 221 ? 9.468 -29.052 -11.783 1.00 71.00 221 PHE A C 1
ATOM 1707 O O . PHE A 1 221 ? 9.832 -30.043 -12.410 1.00 71.00 221 PHE A O 1
ATOM 1714 N N . ALA A 1 222 ? 9.527 -27.830 -12.318 1.00 74.62 222 ALA A N 1
ATOM 1715 C CA . ALA A 1 222 ? 10.055 -27.584 -13.663 1.00 74.62 222 ALA A CA 1
ATOM 1716 C C . ALA A 1 222 ? 11.548 -27.949 -13.780 1.00 74.62 222 ALA A C 1
ATOM 1718 O O . ALA A 1 222 ? 11.977 -28.459 -14.813 1.00 74.62 222 ALA A O 1
ATOM 1719 N N . GLY A 1 223 ? 12.324 -27.745 -12.709 1.00 71.06 223 GLY A N 1
ATOM 1720 C CA . GLY A 1 223 ? 13.725 -28.175 -12.644 1.00 71.06 223 GLY A CA 1
ATOM 1721 C C . GLY A 1 223 ? 13.899 -29.697 -12.606 1.00 71.06 223 GLY A C 1
ATOM 1722 O O . GLY A 1 223 ? 14.878 -30.204 -13.141 1.00 71.06 223 GLY A O 1
ATOM 1723 N N . LEU A 1 224 ? 12.929 -30.428 -12.043 1.00 73.31 224 LEU A N 1
ATOM 1724 C CA . LEU A 1 224 ? 12.957 -31.893 -11.949 1.00 73.31 224 LEU A CA 1
ATOM 1725 C C . LEU A 1 224 ? 12.636 -32.610 -13.271 1.00 73.31 224 LEU A C 1
ATOM 1727 O O . LEU A 1 224 ? 12.962 -33.780 -13.402 1.00 73.31 224 LEU A O 1
ATOM 1731 N N . ARG A 1 225 ? 12.022 -31.942 -14.258 1.00 63.31 225 ARG A N 1
ATOM 1732 C CA . ARG A 1 225 ? 11.715 -32.538 -15.577 1.00 63.31 225 ARG A CA 1
ATOM 1733 C C . ARG A 1 225 ? 12.863 -32.463 -16.593 1.00 63.31 225 ARG A C 1
ATOM 1735 O O . ARG A 1 225 ? 12.683 -32.889 -17.727 1.00 63.31 225 ARG A O 1
ATOM 1742 N N . LYS A 1 226 ? 14.005 -31.875 -16.223 1.00 64.06 226 LYS A N 1
ATOM 1743 C CA . LYS A 1 226 ? 15.187 -31.729 -17.093 1.00 64.06 226 LYS A CA 1
ATOM 1744 C C . LYS A 1 226 ? 16.321 -32.710 -16.760 1.00 64.06 226 LYS A C 1
ATOM 1746 O O . LYS A 1 226 ? 17.442 -32.483 -17.204 1.00 64.06 226 LYS A O 1
ATOM 1751 N N . TRP A 1 227 ? 16.039 -33.739 -15.966 1.00 54.59 227 TRP A N 1
ATOM 1752 C CA . TRP A 1 227 ? 16.984 -34.788 -15.583 1.00 54.59 227 TRP A CA 1
ATOM 1753 C C . TRP A 1 227 ? 16.557 -36.123 -16.178 1.00 54.59 227 TRP A C 1
ATOM 1755 O O . TRP A 1 227 ? 15.330 -36.374 -16.192 1.00 54.59 227 TRP A O 1
#

Radius of gyration: 28.09 Å; chains: 1; bounding box: 58×78×58 Å

Organism: NCBI:txid455344

Sequence (227 aa):
MSSDLDKLVRLNEIWNEFLRRQDESRVDCLLAGDGRLAIVRDGCERETREPIAEQREPKARATADRPSRDPSAAARTLATVSSEHERRKHLVGYTVKQLRGIAKQSGLSGYSNLKRDELVDLLSGSGGSRRATADPAAAPSTSAPVREARGSGIDVRAIADQLRVTETESEGATYLEGQRLDRAGLLAVATELQMTRVERLSLKELKRRILKQAIGARRKFAGLRKW

Foldseek 3Di:
DVVVVVVVVVVVVVVVVVVVPDDPVQVVCVVVVVDDDDDDDPPDPPDDDDDDDDDDDPPPPCPPDPQPLALVVLLVVLVVDPALVVLLVSLPNHDLVSLVVNCVVVVHPPSPPDDSVRSSCVSSVVPPPDPDDDDDDDDDDDDDDDPDDPPDPDPLLVLLVVLLVDQDLVVNLVVVVVVVDDPVSLVSNCVSLVHPPLPPDDPVVSSVVSNCSSNVVVVVVVVVVVD